Protein AF-A0AAV0VV62-F1 (afdb_monomer_lite)

Foldseek 3Di:
DVVLLCVLLVVLVVVVVVVQVVCPPVPDDDADCQLPVLLVDPDPQQNQQLLLLQVLVLVCCLVPVPADAPAQTHCLDPTDPDPPPPSSVSSVVVVVVLVVLQVLLVVVVVVVVVVVPDPDDPDDDDPCNDPVNDPDDLSNLLNSLSSQQCSLLVVVSSNPPDDSHSHDNVSCPRNVSSVVSVVVSVLVVCCVVVNDPVSVVVVVVVCVVVVVVVVVVVQCVPDLLSNLVSRCVRQVLVSLLSNLVVCVVVVVNVSSVVSLVSSCVVPVPDPSSVVSD

Structure (mmCIF, N/CA/C/O backbone):
data_AF-A0AAV0VV62-F1
#
_entry.id   AF-A0AAV0VV62-F1
#
loop_
_atom_site.group_PDB
_atom_site.id
_atom_site.type_symbol
_atom_site.label_atom_id
_atom_site.label_alt_id
_atom_site.label_comp_id
_atom_site.label_asym_id
_atom_site.label_entity_id
_atom_site.label_seq_id
_atom_site.pdbx_PDB_ins_code
_atom_site.Cartn_x
_atom_site.Cartn_y
_atom_site.Cartn_z
_atom_site.occupancy
_atom_site.B_iso_or_equiv
_atom_site.auth_seq_id
_atom_site.auth_comp_id
_atom_site.auth_asym_id
_atom_site.auth_atom_id
_atom_site.pdbx_PDB_model_num
ATOM 1 N N . MET A 1 1 ? -6.458 -3.851 27.727 1.00 62.88 1 MET A N 1
ATOM 2 C CA . MET A 1 1 ? -6.184 -2.598 26.988 1.00 62.88 1 MET A CA 1
ATOM 3 C C . MET A 1 1 ? -4.849 -1.992 27.383 1.00 62.88 1 MET A C 1
ATOM 5 O O . MET A 1 1 ? -3.943 -2.182 26.606 1.00 62.88 1 MET A O 1
ATOM 9 N N . TYR A 1 2 ? -4.653 -1.367 28.555 1.00 71.88 2 TYR A N 1
ATOM 10 C CA . TYR A 1 2 ? -3.324 -0.812 28.902 1.00 71.88 2 TYR A CA 1
ATOM 11 C C . TYR A 1 2 ? -2.210 -1.858 28.952 1.00 71.88 2 TYR A C 1
ATOM 13 O O . TYR A 1 2 ? -1.164 -1.632 28.367 1.00 71.88 2 TYR A O 1
ATOM 21 N N . ARG A 1 3 ? -2.463 -3.029 29.557 1.00 76.50 3 ARG A N 1
ATOM 22 C CA . ARG A 1 3 ? -1.523 -4.163 29.507 1.00 76.50 3 ARG A CA 1
ATOM 23 C C . ARG A 1 3 ? -1.218 -4.579 28.066 1.00 76.50 3 ARG A C 1
ATOM 25 O O . ARG A 1 3 ? -0.066 -4.692 27.700 1.00 76.50 3 ARG A O 1
ATOM 32 N N . THR A 1 4 ? -2.250 -4.733 27.240 1.00 73.94 4 THR A N 1
ATOM 33 C CA . THR A 1 4 ? -2.117 -5.105 25.825 1.00 73.94 4 THR A CA 1
ATOM 34 C C . THR A 1 4 ? -1.340 -4.065 25.016 1.00 73.94 4 THR A C 1
ATOM 36 O O . THR A 1 4 ? -0.452 -4.431 24.267 1.00 73.94 4 THR A O 1
ATOM 39 N N . LEU A 1 5 ? -1.630 -2.774 25.195 1.00 79.00 5 LEU A N 1
ATOM 40 C CA . LEU A 1 5 ? -0.908 -1.678 24.548 1.00 79.00 5 LEU A CA 1
ATOM 41 C C . LEU A 1 5 ? 0.547 -1.631 25.014 1.00 79.00 5 LEU A C 1
ATOM 43 O O . LEU A 1 5 ? 1.430 -1.503 24.183 1.00 79.00 5 LEU A O 1
ATOM 47 N N . ALA A 1 6 ? 0.805 -1.798 26.312 1.00 83.38 6 ALA A N 1
ATOM 48 C CA . ALA A 1 6 ? 2.162 -1.867 26.844 1.00 83.38 6 ALA A CA 1
ATOM 49 C C . ALA A 1 6 ? 2.932 -3.073 26.284 1.00 83.38 6 ALA A C 1
ATOM 51 O O . ALA A 1 6 ? 4.091 -2.924 25.921 1.00 83.38 6 ALA A O 1
ATOM 52 N N . ILE A 1 7 ? 2.284 -4.235 26.150 1.00 85.38 7 ILE A N 1
ATOM 53 C CA . ILE A 1 7 ? 2.875 -5.424 25.520 1.00 85.38 7 ILE A CA 1
ATOM 54 C C . ILE A 1 7 ? 3.167 -5.156 24.041 1.00 85.38 7 ILE A C 1
ATOM 56 O O . ILE A 1 7 ? 4.276 -5.419 23.599 1.00 85.38 7 ILE A O 1
ATOM 60 N N . LEU A 1 8 ? 2.213 -4.608 23.281 1.00 82.38 8 LEU A N 1
ATOM 61 C CA . LEU A 1 8 ? 2.390 -4.325 21.852 1.00 82.38 8 LEU A CA 1
ATOM 62 C C . LEU A 1 8 ? 3.491 -3.287 21.613 1.00 82.38 8 LEU A C 1
ATOM 64 O O . LEU A 1 8 ? 4.393 -3.524 20.816 1.00 82.38 8 LEU A O 1
ATOM 68 N N . SER A 1 9 ? 3.445 -2.160 22.325 1.00 85.81 9 SER A N 1
ATOM 69 C CA . SER A 1 9 ? 4.461 -1.111 22.230 1.00 85.81 9 SER A CA 1
ATOM 70 C C . SER A 1 9 ? 5.823 -1.596 22.726 1.00 85.81 9 SER A C 1
ATOM 72 O O . SER A 1 9 ? 6.833 -1.288 22.103 1.00 85.81 9 SER A O 1
ATOM 74 N N . GLY A 1 10 ? 5.862 -2.376 23.809 1.00 89.69 10 GLY A N 1
ATOM 75 C CA . GLY A 1 10 ? 7.090 -2.953 24.355 1.00 89.69 10 GLY A CA 1
ATOM 76 C C . GLY A 1 10 ? 7.718 -3.984 23.420 1.00 89.69 10 GLY A C 1
ATOM 77 O O . GLY A 1 10 ? 8.917 -3.929 23.176 1.00 89.69 10 GLY A O 1
ATOM 78 N N . ALA A 1 11 ? 6.913 -4.869 22.826 1.00 86.50 11 ALA A N 1
ATOM 79 C CA . ALA A 1 11 ? 7.373 -5.823 21.821 1.00 86.50 11 ALA A CA 1
ATOM 80 C C . ALA A 1 11 ? 7.880 -5.109 20.561 1.00 86.50 11 ALA A C 1
ATOM 82 O O . ALA A 1 11 ? 8.947 -5.448 20.057 1.00 86.50 11 ALA A O 1
ATOM 83 N N . ALA A 1 12 ? 7.165 -4.083 20.084 1.00 84.12 12 ALA A N 1
ATOM 84 C CA . ALA A 1 12 ? 7.606 -3.273 18.949 1.00 84.12 12 ALA A CA 1
ATOM 85 C C . ALA A 1 12 ? 8.940 -2.565 19.240 1.00 84.12 12 ALA A C 1
ATOM 87 O O . ALA A 1 12 ? 9.853 -2.620 18.419 1.00 84.12 12 ALA A O 1
ATOM 88 N N . ALA A 1 13 ? 9.083 -1.959 20.422 1.00 88.31 13 ALA A N 1
ATOM 89 C CA . ALA A 1 13 ? 10.331 -1.331 20.850 1.00 88.31 13 ALA A CA 1
ATOM 90 C C . ALA A 1 13 ? 11.475 -2.350 20.973 1.00 88.31 13 ALA A C 1
ATOM 92 O O . ALA A 1 13 ? 12.574 -2.087 20.493 1.00 88.31 13 ALA A O 1
ATOM 93 N N . GLY A 1 14 ? 11.211 -3.529 21.544 1.00 90.56 14 GLY A N 1
ATOM 94 C CA . GLY A 1 14 ? 12.187 -4.614 21.660 1.00 90.56 14 GLY A CA 1
ATOM 95 C C . GLY A 1 14 ? 12.665 -5.134 20.303 1.00 90.56 14 GLY A C 1
ATOM 96 O O . GLY A 1 14 ? 13.863 -5.314 20.109 1.00 90.56 14 GLY A O 1
ATOM 97 N N . LEU A 1 15 ? 11.758 -5.305 19.336 1.00 86.69 15 LEU A N 1
ATOM 98 C CA . LEU A 1 15 ? 12.108 -5.703 17.968 1.00 86.69 15 LEU A CA 1
ATOM 99 C C . LEU A 1 15 ? 12.925 -4.629 17.244 1.00 86.69 15 LEU A C 1
ATOM 101 O O . LEU A 1 15 ? 13.879 -4.959 16.543 1.00 86.69 15 LEU A O 1
ATOM 105 N N . LEU A 1 16 ? 12.576 -3.350 17.415 1.00 84.81 16 LEU A N 1
ATOM 106 C CA . LEU A 1 16 ? 13.356 -2.245 16.856 1.00 84.81 16 LEU A CA 1
ATOM 107 C C . LEU A 1 16 ? 14.753 -2.181 17.473 1.00 84.81 16 LEU A C 1
ATOM 109 O O . LEU A 1 16 ? 15.721 -2.016 16.738 1.00 84.81 16 LEU A O 1
ATOM 113 N N . PHE A 1 17 ? 14.866 -2.360 18.789 1.00 88.50 17 PHE A N 1
ATOM 114 C CA . PHE A 1 17 ? 16.154 -2.415 19.473 1.00 88.50 17 PHE A CA 1
ATOM 115 C C . PHE A 1 17 ? 17.000 -3.584 18.966 1.00 88.50 17 PHE A C 1
ATOM 117 O O . PHE A 1 17 ? 18.108 -3.359 18.493 1.00 88.50 17 PHE A O 1
ATOM 124 N N . ALA A 1 18 ? 16.454 -4.805 18.963 1.00 88.38 18 ALA A N 1
ATOM 125 C CA . ALA A 1 18 ? 17.150 -5.988 18.459 1.00 88.38 18 ALA A CA 1
ATOM 126 C C . ALA A 1 18 ? 17.606 -5.802 17.006 1.00 88.38 18 ALA A C 1
ATOM 128 O O . ALA A 1 18 ? 18.739 -6.129 16.666 1.00 88.38 18 ALA A O 1
ATOM 129 N N . ARG A 1 19 ? 16.755 -5.211 16.157 1.00 84.81 19 ARG A N 1
ATOM 130 C CA . ARG A 1 19 ? 17.115 -4.864 14.781 1.00 84.81 19 ARG A CA 1
ATOM 131 C C . ARG A 1 19 ? 18.297 -3.900 14.735 1.00 84.81 19 ARG A C 1
ATOM 133 O O . ARG A 1 19 ? 19.234 -4.164 13.995 1.00 84.81 19 ARG A O 1
ATOM 140 N N . MET A 1 20 ? 18.260 -2.807 15.496 1.00 83.12 20 MET A N 1
ATOM 141 C CA . MET A 1 20 ? 19.357 -1.833 15.522 1.00 83.12 20 MET A CA 1
ATOM 142 C C . MET A 1 20 ? 20.655 -2.462 16.040 1.00 83.12 20 MET A C 1
ATOM 144 O O . MET A 1 20 ? 21.709 -2.221 15.465 1.00 83.12 20 MET A O 1
ATOM 148 N N . SER A 1 21 ? 20.583 -3.327 17.055 1.00 85.62 21 SER A N 1
ATOM 149 C CA . SER A 1 21 ? 21.745 -4.064 17.563 1.00 85.62 21 SER A CA 1
ATOM 150 C C . SER A 1 21 ? 22.333 -5.027 16.528 1.00 85.62 21 SER A C 1
ATOM 152 O O . SER A 1 21 ? 23.550 -5.128 16.424 1.00 85.62 21 SER A O 1
ATOM 154 N N . LEU A 1 22 ? 21.491 -5.706 15.738 1.00 86.94 22 LEU A N 1
ATOM 155 C CA . LEU A 1 22 ? 21.938 -6.600 14.661 1.00 86.94 22 LEU A CA 1
ATOM 156 C C . LEU A 1 22 ? 22.585 -5.853 13.487 1.00 86.94 22 LEU A C 1
ATOM 158 O O . LEU A 1 22 ? 23.413 -6.432 12.794 1.00 86.94 22 LEU A O 1
ATOM 162 N N . MET A 1 23 ? 22.214 -4.592 13.248 1.00 80.06 23 MET A N 1
ATOM 163 C CA . MET A 1 23 ? 22.816 -3.777 12.184 1.00 80.06 23 MET A CA 1
ATOM 164 C C . MET A 1 23 ? 24.243 -3.311 12.515 1.00 80.06 23 MET A C 1
ATOM 166 O O . MET A 1 23 ? 24.967 -2.909 11.605 1.00 80.06 23 MET A O 1
ATOM 170 N N . GLY A 1 24 ? 24.659 -3.393 13.785 1.00 79.00 24 GLY A N 1
ATOM 171 C CA . GLY A 1 24 ? 26.004 -3.020 14.225 1.00 79.00 24 GLY A CA 1
ATOM 172 C C . GLY A 1 24 ? 26.400 -1.602 13.796 1.00 79.00 24 GLY A C 1
ATOM 173 O O . GLY A 1 24 ? 25.564 -0.699 13.727 1.00 79.00 24 GLY A O 1
ATOM 174 N N . ASP A 1 25 ? 27.675 -1.421 13.453 1.00 78.50 25 ASP A N 1
ATOM 175 C CA . ASP A 1 25 ? 28.244 -0.118 13.073 1.00 78.50 25 ASP A CA 1
ATOM 176 C C . ASP A 1 25 ? 27.923 0.304 11.629 1.00 78.50 25 ASP A C 1
ATOM 178 O O . ASP A 1 25 ? 28.284 1.398 11.199 1.00 78.50 25 ASP A O 1
ATOM 182 N N . SER A 1 26 ? 27.226 -0.541 10.857 1.00 74.38 26 SER A N 1
ATOM 183 C CA . SER A 1 26 ? 26.898 -0.267 9.447 1.00 74.38 26 SER A CA 1
ATOM 184 C C . SER A 1 26 ? 25.869 0.858 9.275 1.00 74.38 26 SER A C 1
ATOM 186 O O . SER A 1 26 ? 25.676 1.358 8.167 1.00 74.38 26 SER A O 1
ATOM 188 N N . GLY A 1 27 ? 25.200 1.252 10.365 1.00 71.50 27 GLY A N 1
ATOM 189 C CA . GLY A 1 27 ? 24.122 2.233 10.350 1.00 71.50 27 GLY A CA 1
ATOM 190 C C . GLY A 1 27 ? 22.874 1.756 9.586 1.00 71.50 27 GLY A C 1
ATOM 191 O O . GLY A 1 27 ? 22.812 0.623 9.104 1.00 71.50 27 GLY A O 1
ATOM 192 N N . PRO A 1 28 ? 21.828 2.599 9.491 1.00 73.75 28 PRO A N 1
ATOM 193 C CA . PRO A 1 28 ? 20.654 2.317 8.667 1.00 73.75 28 PRO A CA 1
ATOM 194 C C . PRO A 1 28 ? 21.040 2.186 7.181 1.00 73.75 28 PRO A C 1
ATOM 196 O O . PRO A 1 28 ? 21.928 2.901 6.714 1.00 73.75 28 PRO A O 1
ATOM 199 N N . PRO A 1 29 ? 20.359 1.322 6.403 1.00 75.06 29 PRO A N 1
ATOM 200 C CA . PRO A 1 29 ? 20.734 1.094 5.017 1.00 75.06 29 PRO A CA 1
ATOM 201 C C . PRO A 1 29 ? 20.447 2.347 4.185 1.00 75.06 29 PRO A C 1
ATOM 203 O O . PRO A 1 29 ? 19.364 2.936 4.271 1.00 75.06 29 PRO A O 1
ATOM 206 N N . VAL A 1 30 ? 21.409 2.745 3.353 1.00 82.56 30 VAL A N 1
ATOM 207 C CA . VAL A 1 30 ? 21.227 3.840 2.398 1.00 82.56 30 VAL A CA 1
ATOM 208 C C . VAL A 1 30 ? 20.566 3.279 1.145 1.00 82.56 30 VAL A C 1
ATOM 210 O O . VAL A 1 30 ? 21.114 2.406 0.484 1.00 82.56 30 VAL A O 1
ATOM 213 N N . PHE A 1 31 ? 19.380 3.786 0.823 1.00 87.19 31 PHE A N 1
ATOM 214 C CA . PHE A 1 31 ? 18.627 3.400 -0.370 1.00 87.19 31 PHE A CA 1
ATOM 215 C C . PHE A 1 31 ? 18.798 4.426 -1.497 1.00 87.19 31 PHE A C 1
ATOM 217 O O . PHE A 1 31 ? 19.067 5.615 -1.253 1.00 87.19 31 PHE A O 1
ATOM 224 N N . ALA A 1 32 ? 18.631 3.965 -2.737 1.00 87.81 32 ALA A N 1
ATOM 225 C CA . ALA A 1 32 ? 18.737 4.801 -3.920 1.00 87.81 32 ALA A CA 1
ATOM 226 C C . ALA A 1 32 ? 17.540 5.758 -4.015 1.00 87.81 32 ALA A C 1
ATOM 228 O O . ALA A 1 32 ? 16.438 5.479 -3.541 1.00 87.81 32 ALA A O 1
ATOM 229 N N . ALA A 1 33 ? 17.723 6.897 -4.687 1.00 87.62 33 ALA A N 1
ATOM 230 C CA . ALA A 1 33 ? 16.613 7.816 -4.958 1.00 87.62 33 ALA A CA 1
ATOM 231 C C . ALA A 1 33 ? 15.526 7.185 -5.848 1.00 87.62 33 ALA A C 1
ATOM 233 O O . ALA A 1 33 ? 14.389 7.641 -5.843 1.00 87.62 33 ALA A O 1
ATOM 234 N N . ALA A 1 34 ? 15.871 6.138 -6.600 1.00 88.06 34 ALA A N 1
ATOM 235 C CA . ALA A 1 34 ? 14.929 5.328 -7.363 1.00 88.06 34 ALA A CA 1
ATOM 236 C C . ALA A 1 34 ? 13.943 4.566 -6.461 1.00 88.06 34 ALA A C 1
ATOM 238 O O . ALA A 1 34 ? 12.765 4.479 -6.786 1.00 88.06 34 ALA A O 1
ATOM 239 N N . ASP A 1 35 ? 14.388 4.078 -5.303 1.00 90.69 35 ASP A N 1
ATOM 240 C CA . ASP A 1 35 ? 13.565 3.237 -4.428 1.00 90.69 35 ASP A CA 1
ATOM 241 C C . ASP A 1 35 ? 12.444 4.041 -3.758 1.00 90.69 35 ASP A C 1
ATOM 243 O O . ASP A 1 35 ? 11.301 3.595 -3.640 1.00 90.69 35 ASP A O 1
ATOM 247 N N . ASN A 1 36 ? 12.771 5.262 -3.331 1.00 93.56 36 ASN A N 1
ATOM 248 C CA . ASN A 1 36 ? 11.828 6.199 -2.735 1.00 93.56 36 ASN A CA 1
ATOM 249 C C . ASN A 1 36 ? 12.222 7.646 -3.085 1.00 93.56 36 ASN A C 1
ATOM 251 O O . ASN A 1 36 ? 12.894 8.319 -2.290 1.00 93.56 36 ASN A O 1
ATOM 255 N N . PRO A 1 37 ? 11.810 8.157 -4.260 1.00 93.25 37 PRO A N 1
ATOM 256 C CA . PRO A 1 37 ? 12.167 9.508 -4.690 1.00 93.25 37 PRO A CA 1
ATOM 257 C C . PRO A 1 37 ? 11.568 10.577 -3.777 1.00 93.25 37 PRO A C 1
ATOM 259 O O . PRO A 1 37 ? 12.196 11.607 -3.533 1.00 93.25 37 PRO A O 1
ATOM 262 N N . THR A 1 38 ? 10.395 10.309 -3.194 1.00 94.38 38 THR A N 1
ATOM 263 C CA . THR A 1 38 ? 9.751 11.221 -2.243 1.00 94.38 38 THR A CA 1
ATOM 264 C C . THR A 1 38 ? 10.657 11.477 -1.043 1.00 94.38 38 THR A C 1
ATOM 266 O O . THR A 1 38 ? 10.873 12.633 -0.695 1.00 94.38 38 THR A O 1
ATOM 269 N N . ALA A 1 39 ? 11.265 10.440 -0.457 1.00 93.06 39 ALA A N 1
ATOM 270 C CA . ALA A 1 39 ? 12.174 10.587 0.685 1.00 93.06 39 ALA A CA 1
ATOM 271 C C . ALA A 1 39 ? 13.403 11.462 0.384 1.00 93.06 39 ALA A C 1
ATOM 273 O O . ALA A 1 39 ? 13.948 12.087 1.295 1.00 93.06 39 ALA A O 1
ATOM 274 N N . LYS A 1 40 ? 13.821 11.534 -0.885 1.00 92.38 40 LYS A N 1
ATOM 275 C CA . LYS A 1 40 ? 14.947 12.356 -1.356 1.00 92.38 40 LYS A CA 1
ATOM 276 C C . LYS A 1 40 ? 14.518 13.724 -1.905 1.00 92.38 40 LYS A C 1
ATOM 278 O O . LYS A 1 40 ? 15.377 14.493 -2.328 1.00 92.38 40 LYS A O 1
ATOM 283 N N . SER A 1 41 ? 13.224 14.052 -1.891 1.00 93.50 41 SER A N 1
ATOM 284 C CA . SER A 1 41 ? 12.730 15.344 -2.372 1.00 93.50 41 SER A CA 1
ATOM 285 C C . SER A 1 41 ? 13.264 16.503 -1.513 1.00 93.50 41 SER A C 1
ATOM 287 O O . SER A 1 41 ? 13.202 16.427 -0.280 1.00 93.50 41 SER A O 1
ATOM 289 N N . PRO A 1 42 ? 13.737 17.609 -2.123 1.00 95.31 42 PRO A N 1
ATOM 290 C CA . PRO A 1 42 ? 14.226 18.769 -1.376 1.00 95.31 42 PRO A CA 1
ATOM 291 C C . PRO A 1 42 ? 13.100 19.483 -0.611 1.00 95.31 42 PRO A C 1
ATOM 293 O O . PRO A 1 42 ? 13.330 20.083 0.439 1.00 95.31 42 PRO A O 1
ATOM 296 N N . SER A 1 43 ? 11.858 19.382 -1.092 1.00 96.75 43 SER A N 1
ATOM 297 C CA . SER A 1 43 ? 10.700 20.017 -0.469 1.00 96.75 43 SER A CA 1
ATOM 298 C C . SER A 1 43 ? 10.236 19.231 0.756 1.00 96.75 43 SER A C 1
ATOM 300 O O . SER A 1 43 ? 9.748 18.102 0.658 1.00 96.75 43 SER A O 1
ATOM 302 N N . LEU A 1 44 ? 10.346 19.844 1.939 1.00 95.62 44 LEU A N 1
ATOM 303 C CA . LEU A 1 44 ? 9.779 19.282 3.168 1.00 95.62 44 LEU A CA 1
ATOM 304 C C . LEU A 1 44 ? 8.252 19.156 3.079 1.00 95.62 44 LEU A C 1
ATOM 306 O O . LEU A 1 44 ? 7.695 18.178 3.566 1.00 95.62 44 LEU A O 1
ATOM 310 N N . VAL A 1 45 ? 7.584 20.105 2.418 1.00 96.50 45 VAL A N 1
ATOM 311 C CA . VAL A 1 45 ? 6.128 20.072 2.219 1.00 96.50 45 VAL A CA 1
ATOM 312 C C . VAL A 1 45 ? 5.736 18.839 1.412 1.00 96.50 45 VAL A C 1
ATOM 314 O O . VAL A 1 45 ? 4.865 18.085 1.836 1.00 96.50 45 VAL A O 1
ATOM 317 N N . THR A 1 46 ? 6.430 18.575 0.302 1.00 96.75 46 THR A N 1
ATOM 318 C CA . THR A 1 46 ? 6.146 17.411 -0.545 1.00 96.75 46 THR A CA 1
ATOM 319 C C . THR A 1 46 ? 6.356 16.101 0.205 1.00 96.75 46 THR A C 1
ATOM 321 O O . THR A 1 46 ? 5.508 15.212 0.136 1.00 96.75 46 THR A O 1
ATOM 324 N N . ARG A 1 47 ? 7.451 15.994 0.969 1.00 96.06 47 ARG A N 1
ATOM 325 C CA . ARG A 1 47 ? 7.728 14.828 1.821 1.00 96.06 47 ARG A CA 1
ATOM 326 C C . ARG A 1 47 ? 6.606 14.597 2.822 1.00 96.06 47 ARG A C 1
ATOM 328 O O . ARG A 1 47 ? 5.996 13.532 2.830 1.00 96.06 47 ARG A O 1
ATOM 335 N N . THR A 1 48 ? 6.297 15.613 3.618 1.00 96.25 48 THR A N 1
ATOM 336 C CA . THR A 1 48 ? 5.307 15.518 4.692 1.00 96.25 48 THR A CA 1
ATOM 337 C C . THR A 1 48 ? 3.915 15.202 4.156 1.00 96.25 48 THR A C 1
ATOM 339 O O . THR A 1 48 ? 3.289 14.260 4.632 1.00 96.25 48 THR A O 1
ATOM 342 N N . LEU A 1 49 ? 3.429 15.929 3.145 1.00 97.75 49 LEU A N 1
ATOM 343 C CA . LEU A 1 49 ? 2.089 15.700 2.597 1.00 97.75 49 LEU A CA 1
ATOM 344 C C . LEU A 1 49 ? 1.959 14.310 1.970 1.00 97.75 49 LEU A C 1
ATOM 346 O O . LEU A 1 49 ? 0.971 13.616 2.209 1.00 97.75 49 LEU A O 1
ATOM 350 N N . THR A 1 50 ? 2.979 13.867 1.230 1.00 97.50 50 THR A N 1
ATOM 351 C CA . THR A 1 50 ? 2.974 12.528 0.630 1.00 97.50 50 THR A CA 1
ATOM 352 C C . THR A 1 50 ? 2.968 11.454 1.714 1.00 97.50 50 THR A C 1
ATOM 354 O O . THR A 1 50 ? 2.125 10.563 1.678 1.00 97.50 50 THR A O 1
ATOM 357 N N . PHE A 1 51 ? 3.831 11.552 2.728 1.00 96.75 51 PHE A N 1
ATOM 358 C CA . PHE A 1 51 ? 3.906 10.551 3.799 1.00 96.75 51 PHE A CA 1
ATOM 359 C C . PHE A 1 51 ? 2.704 10.560 4.748 1.00 96.75 51 PHE A C 1
ATOM 361 O O . PHE A 1 51 ? 2.388 9.523 5.322 1.00 96.75 51 PHE A O 1
ATOM 368 N N . LEU A 1 52 ? 1.974 11.673 4.860 1.00 96.88 52 LEU A N 1
ATOM 369 C CA . LEU A 1 52 ? 0.661 11.705 5.516 1.00 96.88 52 LEU A CA 1
ATOM 370 C C . LEU A 1 52 ? -0.436 11.046 4.664 1.00 96.88 52 LEU A C 1
ATOM 372 O O . LEU A 1 52 ? -1.408 10.525 5.208 1.00 96.88 52 LEU A O 1
ATOM 376 N N . TYR A 1 53 ? -0.298 11.061 3.339 1.00 97.69 53 TYR A N 1
ATOM 377 C CA . TYR A 1 53 ? -1.244 10.433 2.416 1.00 97.69 53 TYR A CA 1
ATOM 378 C C . TYR A 1 53 ? -1.051 8.918 2.285 1.00 97.69 53 TYR A C 1
ATOM 380 O O . TYR A 1 53 ? -2.034 8.176 2.228 1.00 97.69 53 TYR A O 1
ATOM 388 N N . LEU A 1 54 ? 0.191 8.426 2.277 1.00 96.31 54 LEU A N 1
ATOM 389 C CA . LEU A 1 54 ? 0.475 7.002 2.056 1.00 96.31 54 LEU A CA 1
ATOM 390 C C . LEU A 1 54 ? -0.274 6.038 2.997 1.00 96.31 54 LEU A C 1
ATOM 392 O O . LEU A 1 54 ? -0.695 4.986 2.519 1.00 96.31 54 LEU A O 1
ATOM 396 N N . PRO A 1 55 ? -0.500 6.323 4.294 1.00 95.69 55 PRO A N 1
ATOM 397 C CA . PRO A 1 55 ? -1.321 5.460 5.143 1.00 95.69 55 PRO A CA 1
ATOM 398 C C . PRO A 1 55 ? -2.767 5.301 4.643 1.00 95.69 55 PRO A C 1
ATOM 400 O O . PRO A 1 55 ? -3.338 4.217 4.760 1.00 95.69 55 PRO A O 1
ATOM 403 N N . ALA A 1 56 ? -3.355 6.338 4.035 1.00 95.38 56 ALA A N 1
ATOM 404 C CA . ALA A 1 56 ? -4.680 6.243 3.421 1.00 95.38 56 ALA A CA 1
ATOM 405 C C . ALA A 1 56 ? -4.656 5.347 2.173 1.00 95.38 56 ALA A C 1
ATOM 407 O O . ALA A 1 56 ? -5.552 4.526 1.979 1.00 95.38 56 ALA A O 1
ATOM 408 N N . GLU A 1 57 ? -3.595 5.441 1.371 1.00 94.94 57 GLU A N 1
ATOM 409 C CA . GLU A 1 57 ? -3.368 4.565 0.217 1.00 94.94 57 GLU A CA 1
ATOM 410 C C . GLU A 1 57 ? -3.175 3.094 0.637 1.00 94.94 57 GLU A C 1
ATOM 412 O O . GLU A 1 57 ? -3.754 2.182 0.052 1.00 94.94 57 GLU A O 1
ATOM 417 N N . ASN A 1 58 ? -2.452 2.862 1.731 1.00 94.38 58 ASN A N 1
ATOM 418 C CA . ASN A 1 58 ? -2.280 1.547 2.351 1.00 94.38 58 ASN A CA 1
ATOM 419 C C . ASN A 1 58 ? -3.611 0.940 2.821 1.00 94.38 58 ASN A C 1
ATOM 421 O O . ASN A 1 58 ? -3.888 -0.234 2.578 1.00 94.38 58 ASN A O 1
ATOM 425 N N . ILE A 1 59 ? -4.474 1.738 3.456 1.00 93.06 59 ILE A N 1
ATOM 426 C CA . ILE A 1 59 ? -5.816 1.287 3.852 1.00 93.06 59 ILE A CA 1
ATOM 427 C C . ILE A 1 59 ? -6.668 0.981 2.622 1.00 93.06 59 ILE A C 1
ATOM 429 O O . ILE A 1 59 ? -7.422 0.008 2.632 1.00 93.06 59 ILE A O 1
ATOM 433 N N . ARG A 1 60 ? -6.534 1.762 1.544 1.00 93.25 60 ARG A N 1
ATOM 434 C CA . ARG A 1 60 ? -7.214 1.472 0.279 1.00 93.25 60 ARG A CA 1
ATOM 435 C C . ARG A 1 60 ? -6.806 0.108 -0.269 1.00 93.25 60 ARG A C 1
ATOM 437 O O . ARG A 1 60 ? -7.695 -0.647 -0.642 1.00 93.25 60 ARG A O 1
ATOM 444 N N . LEU A 1 61 ? -5.515 -0.230 -0.264 1.00 92.38 61 LEU A N 1
ATOM 445 C CA . LEU A 1 61 ? -5.043 -1.563 -0.663 1.00 92.38 61 LEU A CA 1
ATOM 446 C C . LEU A 1 61 ? -5.614 -2.671 0.228 1.00 92.38 61 LEU A C 1
ATOM 448 O O . LEU A 1 61 ? -6.002 -3.719 -0.277 1.00 92.38 61 LEU A O 1
ATOM 452 N N . LEU A 1 62 ? -5.713 -2.426 1.536 1.00 90.81 62 LEU A N 1
ATOM 453 C CA . LEU A 1 62 ? -6.242 -3.399 2.491 1.00 90.81 62 LEU A CA 1
ATOM 454 C C . LEU A 1 62 ? -7.747 -3.657 2.310 1.00 90.81 62 LEU A C 1
ATOM 456 O O . LEU A 1 62 ? -8.199 -4.792 2.423 1.00 90.81 62 LEU A O 1
ATOM 460 N N . VAL A 1 63 ? -8.525 -2.606 2.040 1.00 90.94 63 VAL A N 1
ATOM 461 C CA . VAL A 1 63 ? -9.991 -2.678 1.913 1.00 90.94 63 VAL A CA 1
ATOM 462 C C . VAL A 1 63 ? -10.428 -3.054 0.499 1.00 90.94 63 VAL A C 1
ATOM 464 O O . VAL A 1 63 ? -11.426 -3.754 0.337 1.00 90.94 63 VAL A O 1
ATOM 467 N N . TYR A 1 64 ? -9.713 -2.564 -0.515 1.00 91.19 64 TYR A N 1
ATOM 468 C CA . TYR A 1 64 ? -10.017 -2.733 -1.933 1.00 91.19 64 TYR A CA 1
ATOM 469 C C . TYR A 1 64 ? -8.723 -2.906 -2.751 1.00 91.19 64 TYR A C 1
ATOM 471 O O . TYR A 1 64 ? -8.259 -1.953 -3.392 1.00 91.19 64 TYR A O 1
ATOM 479 N N . PRO A 1 65 ? -8.143 -4.125 -2.779 1.00 90.75 65 PRO A N 1
ATOM 480 C CA . PRO A 1 65 ? -6.915 -4.434 -3.514 1.00 90.75 65 PRO A CA 1
ATOM 481 C C . PRO A 1 65 ? -7.175 -4.484 -5.030 1.00 90.75 65 PRO A C 1
ATOM 483 O O . PRO A 1 65 ? -7.189 -5.541 -5.669 1.00 90.75 65 PRO A O 1
ATOM 486 N N . ARG A 1 66 ? -7.464 -3.323 -5.634 1.00 86.69 66 ARG A N 1
ATOM 487 C CA . ARG A 1 66 ? -7.745 -3.232 -7.072 1.00 86.69 66 ARG A CA 1
ATOM 488 C C . ARG A 1 66 ? -6.471 -3.236 -7.903 1.00 86.69 66 ARG A C 1
ATOM 490 O O . ARG A 1 66 ? -6.402 -3.968 -8.889 1.00 86.69 66 ARG A O 1
ATOM 497 N N . ARG A 1 67 ? -5.527 -2.377 -7.514 1.00 87.75 67 ARG A N 1
ATOM 498 C CA . ARG A 1 67 ? -4.228 -2.175 -8.159 1.00 87.75 67 ARG A CA 1
ATOM 499 C C . ARG A 1 67 ? -3.172 -2.800 -7.262 1.00 87.75 67 ARG A C 1
ATOM 501 O O . ARG A 1 67 ? -3.022 -2.362 -6.129 1.00 87.75 67 ARG A O 1
ATOM 508 N N . LEU A 1 68 ? -2.513 -3.830 -7.763 1.00 91.19 68 LEU A N 1
ATOM 509 C CA . LEU A 1 68 ? -1.428 -4.529 -7.087 1.00 91.19 68 LEU A CA 1
ATOM 510 C C . LEU A 1 68 ? -0.223 -4.470 -8.011 1.00 91.19 68 LEU A C 1
ATOM 512 O O . LEU A 1 68 ? -0.384 -4.623 -9.224 1.00 91.19 68 LEU A O 1
ATOM 516 N N . SER A 1 69 ? 0.958 -4.268 -7.450 1.00 92.25 69 SER A N 1
ATOM 517 C CA . SER A 1 69 ? 2.192 -4.181 -8.225 1.00 92.25 69 SER A CA 1
ATOM 518 C C . SER A 1 69 ? 3.212 -5.168 -7.697 1.00 92.25 69 SER A C 1
ATOM 520 O O . SER A 1 69 ? 3.231 -5.476 -6.510 1.00 92.25 69 SER A O 1
ATOM 522 N N . PHE A 1 70 ? 4.092 -5.638 -8.575 1.00 92.31 70 PHE A N 1
ATOM 523 C CA . PHE A 1 70 ? 5.302 -6.324 -8.130 1.00 92.31 70 PHE A CA 1
ATOM 524 C C . PHE A 1 70 ? 6.282 -5.332 -7.473 1.00 92.31 70 PHE A C 1
ATOM 526 O O . PHE A 1 70 ? 7.073 -5.720 -6.617 1.00 92.31 70 PHE A O 1
ATOM 533 N N . ASP A 1 71 ? 6.209 -4.048 -7.852 1.00 93.00 71 ASP A N 1
ATOM 534 C CA . ASP A 1 71 ? 7.048 -2.982 -7.313 1.00 93.00 71 ASP A CA 1
ATOM 535 C C . ASP A 1 71 ? 6.329 -1.619 -7.317 1.00 93.00 71 ASP A C 1
ATOM 537 O O . ASP A 1 71 ? 5.713 -1.214 -8.307 1.00 93.00 71 ASP A O 1
ATOM 541 N N . TRP A 1 72 ? 6.435 -0.901 -6.203 1.00 94.19 72 TRP A N 1
ATOM 542 C CA . TRP A 1 72 ? 5.905 0.450 -5.988 1.00 94.19 72 TRP A CA 1
ATOM 543 C C . TRP A 1 72 ? 7.023 1.483 -5.761 1.00 94.19 72 TRP A C 1
ATOM 545 O O . TRP A 1 72 ? 6.792 2.537 -5.166 1.00 94.19 72 TRP A O 1
ATOM 555 N N . SER A 1 73 ? 8.249 1.173 -6.175 1.00 92.00 73 SER A N 1
ATOM 556 C CA . SER A 1 73 ? 9.359 2.120 -6.247 1.00 92.00 73 SER A CA 1
ATOM 557 C C . SER A 1 73 ? 9.107 3.217 -7.293 1.00 92.00 73 SER A C 1
ATOM 559 O O . SER A 1 73 ? 8.064 3.261 -7.955 1.00 92.00 73 SER A O 1
ATOM 561 N N . MET A 1 74 ? 10.083 4.107 -7.469 1.00 89.94 74 MET A N 1
ATOM 562 C CA . MET A 1 74 ? 10.058 5.168 -8.473 1.00 89.94 74 MET A CA 1
ATOM 563 C C . MET A 1 74 ? 8.838 6.083 -8.287 1.00 89.94 74 MET A C 1
ATOM 565 O O . MET A 1 74 ? 8.489 6.464 -7.170 1.00 89.94 74 MET A O 1
ATOM 569 N N . ASP A 1 75 ? 8.193 6.446 -9.390 1.00 87.62 75 ASP A N 1
ATOM 570 C CA . ASP A 1 75 ? 7.079 7.385 -9.442 1.00 87.62 75 ASP A CA 1
ATOM 571 C C . ASP A 1 75 ? 5.717 6.665 -9.410 1.00 87.62 75 ASP A C 1
ATOM 573 O O . ASP A 1 75 ? 4.714 7.199 -9.884 1.00 87.62 75 ASP A O 1
ATOM 577 N N . ALA A 1 76 ? 5.666 5.451 -8.838 1.00 90.94 76 ALA A N 1
ATOM 578 C CA . ALA A 1 76 ? 4.451 4.633 -8.776 1.00 90.94 76 ALA A CA 1
ATOM 579 C C . ALA A 1 76 ? 3.295 5.318 -8.030 1.00 90.94 76 ALA A C 1
ATOM 581 O O . ALA A 1 76 ? 2.123 5.124 -8.358 1.00 90.94 76 ALA A O 1
ATOM 582 N N . ILE A 1 77 ? 3.619 6.152 -7.037 1.00 93.69 77 ILE A N 1
ATOM 583 C CA . ILE A 1 77 ? 2.681 7.085 -6.414 1.00 93.69 77 ILE A CA 1
ATOM 584 C C . ILE A 1 77 ? 3.191 8.500 -6.659 1.00 93.69 77 ILE A C 1
ATOM 586 O O . ILE A 1 77 ? 4.242 8.887 -6.151 1.00 93.69 77 ILE A O 1
ATOM 590 N N . ALA A 1 78 ? 2.408 9.289 -7.394 1.00 94.00 78 ALA A N 1
ATOM 591 C CA . ALA A 1 78 ? 2.724 10.689 -7.636 1.00 94.00 78 ALA A CA 1
ATOM 592 C C . ALA A 1 78 ? 2.836 11.458 -6.302 1.00 94.00 78 ALA A C 1
ATOM 594 O O . ALA A 1 78 ? 1.896 11.392 -5.495 1.00 94.00 78 ALA A O 1
ATOM 595 N N . PRO A 1 79 ? 3.916 12.224 -6.066 1.00 96.00 79 PRO A N 1
ATOM 596 C CA . PRO A 1 79 ? 4.057 13.018 -4.852 1.00 96.00 79 PRO A CA 1
ATOM 597 C C . PRO A 1 79 ? 2.907 14.016 -4.670 1.00 96.00 79 PRO A C 1
ATOM 599 O O . PRO A 1 79 ? 2.335 14.535 -5.633 1.00 96.00 79 PRO A O 1
ATOM 602 N N . VAL A 1 80 ? 2.562 14.305 -3.419 1.00 97.50 80 VAL A N 1
ATOM 603 C CA . VAL A 1 80 ? 1.622 15.372 -3.062 1.00 97.50 80 VAL A CA 1
ATOM 604 C C . VAL A 1 80 ? 2.419 16.658 -2.892 1.00 97.50 80 VAL A C 1
ATOM 606 O O . VAL A 1 80 ? 3.140 16.827 -1.913 1.00 97.50 80 VAL A O 1
ATOM 609 N N . THR A 1 81 ? 2.336 17.561 -3.865 1.00 96.56 81 THR A N 1
ATOM 610 C CA . THR A 1 81 ? 3.169 18.776 -3.906 1.00 96.56 81 THR A CA 1
ATOM 611 C C . THR A 1 81 ? 2.485 20.014 -3.334 1.00 96.56 81 THR A C 1
ATOM 613 O O . THR A 1 81 ? 3.170 20.980 -3.007 1.00 96.56 81 THR A O 1
ATOM 616 N N . SER A 1 82 ? 1.159 19.988 -3.179 1.00 97.19 82 SER A N 1
ATOM 617 C CA . SER A 1 82 ? 0.351 21.132 -2.754 1.00 97.19 82 SER A CA 1
ATOM 618 C C . SER A 1 82 ? -0.557 20.779 -1.581 1.00 97.19 82 SER A C 1
ATOM 620 O O . SER A 1 82 ? -1.120 19.686 -1.518 1.00 97.19 82 SER A O 1
ATOM 622 N N . VAL A 1 83 ? -0.757 21.739 -0.675 1.00 96.50 83 VAL A N 1
ATOM 623 C CA . VAL A 1 83 ? -1.730 21.631 0.426 1.00 96.50 83 VAL A CA 1
ATOM 624 C C . VAL A 1 83 ? -3.175 21.559 -0.079 1.00 96.50 83 VAL A C 1
ATOM 626 O O . VAL A 1 83 ? -4.024 20.974 0.587 1.00 96.50 83 VAL A O 1
ATOM 629 N N . TYR A 1 84 ? -3.437 22.074 -1.282 1.00 96.94 84 TYR A N 1
ATOM 630 C CA . TYR A 1 84 ? -4.754 22.057 -1.926 1.00 96.94 84 TYR A CA 1
ATOM 631 C C . TYR A 1 84 ? -5.039 20.768 -2.705 1.00 96.94 84 TYR A C 1
ATOM 633 O O . TYR A 1 84 ? -6.091 20.646 -3.326 1.00 96.94 84 TYR A O 1
ATOM 641 N N . ASP A 1 85 ? -4.113 19.806 -2.701 1.00 98.00 85 ASP A N 1
ATOM 642 C CA . ASP A 1 85 ? -4.344 18.515 -3.336 1.00 98.00 85 ASP A CA 1
ATOM 643 C C . ASP A 1 85 ? -5.523 17.791 -2.652 1.00 98.00 85 ASP A C 1
ATOM 645 O O . ASP A 1 85 ? -5.516 17.638 -1.424 1.00 98.00 85 ASP A O 1
ATOM 649 N N . PRO A 1 86 ? -6.532 17.312 -3.404 1.00 97.44 86 PRO A N 1
ATOM 650 C CA . PRO A 1 86 ? -7.710 16.660 -2.829 1.00 97.44 86 PRO A CA 1
ATOM 651 C C . PRO A 1 86 ? -7.364 15.406 -2.016 1.00 97.44 86 PRO A C 1
ATOM 653 O O . PRO A 1 86 ? -8.112 15.026 -1.113 1.00 97.44 86 PRO A O 1
ATOM 656 N N . ARG A 1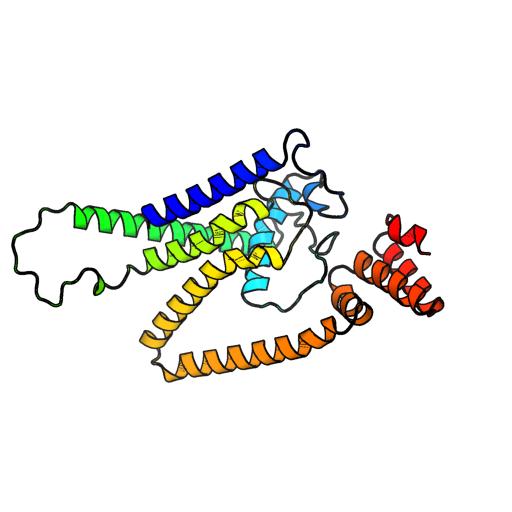 87 ? -6.211 14.777 -2.273 1.00 97.44 87 ARG A N 1
ATOM 657 C CA . ARG A 1 87 ? -5.722 13.625 -1.504 1.00 97.44 87 ARG A CA 1
ATOM 658 C C . ARG A 1 87 ? -5.465 13.968 -0.038 1.00 97.44 87 ARG A C 1
ATOM 660 O O . ARG A 1 87 ? -5.632 13.100 0.816 1.00 97.44 87 ARG A O 1
ATOM 667 N N . ASN A 1 88 ? -5.165 15.229 0.284 1.00 97.81 88 ASN A N 1
ATOM 668 C CA . ASN A 1 88 ? -4.998 15.668 1.671 1.00 97.81 88 ASN A CA 1
ATOM 669 C C . ASN A 1 88 ? -6.292 15.537 2.484 1.00 97.81 88 ASN A C 1
ATOM 671 O O . ASN A 1 88 ? -6.224 15.302 3.690 1.00 97.81 88 ASN A O 1
ATOM 675 N N . ALA A 1 89 ? -7.468 15.610 1.849 1.00 97.31 89 ALA A N 1
ATOM 676 C CA . ALA A 1 89 ? -8.738 15.369 2.533 1.00 97.31 89 ALA A CA 1
ATOM 677 C C . ALA A 1 89 ? -8.838 13.925 3.055 1.00 97.31 89 ALA A C 1
ATOM 679 O O . ALA A 1 89 ? -9.353 13.704 4.152 1.00 97.31 89 ALA A O 1
ATOM 680 N N . LEU A 1 90 ? -8.292 12.949 2.317 1.00 96.44 90 LEU A N 1
ATOM 681 C CA . LEU A 1 90 ? -8.232 11.549 2.750 1.00 96.44 90 LEU A CA 1
ATOM 682 C C . LEU A 1 90 ? -7.285 11.377 3.940 1.00 96.44 90 LEU A C 1
ATOM 684 O O . LEU A 1 90 ? -7.639 10.699 4.905 1.00 96.44 90 LEU A O 1
ATOM 688 N N . SER A 1 91 ? -6.124 12.037 3.909 1.00 97.25 91 SER A N 1
ATOM 689 C CA . SER A 1 91 ? -5.182 12.061 5.034 1.00 97.25 91 SER A CA 1
ATOM 690 C C . SER A 1 91 ? -5.845 12.639 6.287 1.00 97.25 91 SER A C 1
ATOM 692 O O . SER A 1 91 ? -5.840 12.011 7.344 1.00 97.25 91 SER A O 1
ATOM 694 N N . VAL A 1 92 ? -6.487 13.808 6.171 1.00 97.88 92 VAL A N 1
ATOM 695 C CA . VAL A 1 92 ? -7.188 14.460 7.289 1.00 97.88 92 VAL A CA 1
ATOM 696 C C . VAL A 1 92 ? -8.293 13.560 7.837 1.00 97.88 92 VAL A C 1
ATOM 698 O O . VAL A 1 92 ? -8.336 13.323 9.044 1.00 97.88 92 VAL A O 1
ATOM 701 N N . ALA A 1 93 ? -9.151 13.011 6.973 1.00 97.69 93 ALA A N 1
ATOM 702 C CA . ALA A 1 93 ? -10.225 12.113 7.388 1.00 97.69 93 ALA A CA 1
ATOM 703 C C . ALA A 1 93 ? -9.688 10.890 8.148 1.00 97.69 93 ALA A C 1
ATOM 705 O O . ALA A 1 93 ? -10.227 10.530 9.199 1.00 97.69 93 ALA A O 1
ATOM 706 N N . LEU A 1 94 ? -8.593 10.294 7.665 1.00 96.31 94 LEU A N 1
ATOM 707 C CA . LEU A 1 94 ? -7.934 9.168 8.319 1.00 96.31 94 LEU A CA 1
ATOM 708 C C . LEU A 1 94 ? -7.440 9.536 9.723 1.00 96.31 94 LEU A C 1
ATOM 710 O O . LEU A 1 94 ? -7.806 8.874 10.696 1.00 96.31 94 LEU A O 1
ATOM 714 N N . TYR A 1 95 ? -6.631 10.587 9.859 1.00 96.38 95 TYR A N 1
ATOM 715 C CA . TYR A 1 95 ? -6.054 10.940 11.159 1.00 96.38 95 TYR A CA 1
ATOM 716 C C . TYR A 1 95 ? -7.106 11.445 12.152 1.00 96.38 95 TYR A C 1
ATOM 718 O O . TYR A 1 95 ? -7.006 11.140 13.342 1.00 96.38 95 TYR A O 1
ATOM 726 N N . VAL A 1 96 ? -8.160 12.125 11.686 1.00 97.62 96 VAL A N 1
ATOM 727 C CA . VAL A 1 96 ? -9.320 12.481 12.520 1.00 97.62 96 VAL A CA 1
ATOM 728 C C . VAL A 1 96 ? -10.029 11.225 13.031 1.00 97.62 96 VAL A C 1
ATOM 730 O O . VAL A 1 96 ? -10.340 11.143 14.222 1.00 97.62 96 VAL A O 1
ATOM 733 N N . ALA A 1 97 ? -10.245 10.220 12.177 1.00 95.50 97 ALA A N 1
ATOM 734 C CA . ALA A 1 97 ? -10.860 8.956 12.581 1.00 95.50 97 ALA A CA 1
ATOM 735 C C . ALA A 1 97 ? -9.995 8.192 13.599 1.00 95.50 97 ALA A C 1
ATOM 737 O O . ALA A 1 97 ? -10.511 7.734 14.623 1.00 95.50 97 ALA A O 1
ATOM 738 N N . LEU A 1 98 ? -8.679 8.111 13.366 1.00 94.50 98 LEU A N 1
ATOM 739 C CA . LEU A 1 98 ? -7.724 7.483 14.287 1.00 94.50 98 LEU A CA 1
ATOM 740 C C . LEU A 1 98 ? -7.697 8.197 15.643 1.00 94.50 98 LEU A C 1
ATOM 742 O O . LEU A 1 98 ? -7.791 7.547 16.688 1.00 94.50 98 LEU A O 1
ATOM 746 N N . PHE A 1 99 ? -7.643 9.530 15.642 1.00 95.00 99 PHE A N 1
ATOM 747 C CA . PHE A 1 99 ? -7.672 10.331 16.863 1.00 95.00 99 PHE A CA 1
ATOM 748 C C . PHE A 1 99 ? -8.987 10.151 17.630 1.00 95.00 99 PHE A C 1
ATOM 750 O O . PHE A 1 99 ? -8.979 9.936 18.845 1.00 95.00 99 PHE A O 1
ATOM 757 N N . ALA A 1 100 ? -10.127 10.177 16.937 1.00 94.88 100 ALA A N 1
ATOM 758 C CA . ALA A 1 100 ? -11.434 9.965 17.552 1.00 94.88 100 ALA A CA 1
ATOM 759 C C . ALA A 1 100 ? -11.559 8.563 18.172 1.00 94.88 100 ALA A C 1
ATOM 761 O O . ALA A 1 100 ? -12.078 8.430 19.286 1.00 94.88 100 ALA A O 1
ATOM 762 N N . ALA A 1 101 ? -11.062 7.526 17.490 1.00 91.94 101 ALA A N 1
ATOM 763 C CA . ALA A 1 101 ? -11.028 6.158 18.005 1.00 91.94 101 ALA A CA 1
ATOM 764 C C . ALA A 1 101 ? -10.136 6.047 19.252 1.00 91.94 101 ALA A C 1
ATOM 766 O O . ALA A 1 101 ? -10.568 5.503 20.273 1.00 91.94 101 ALA A O 1
ATOM 767 N N . ALA A 1 102 ? -8.934 6.630 19.212 1.00 90.69 102 ALA A N 1
ATOM 768 C CA . ALA A 1 102 ? -8.009 6.655 20.342 1.00 90.69 102 ALA A CA 1
ATOM 769 C C . ALA A 1 102 ? -8.603 7.389 21.555 1.00 90.69 102 ALA A C 1
ATOM 771 O O . ALA A 1 102 ? -8.608 6.848 22.664 1.00 90.69 102 ALA A O 1
ATOM 772 N N . LYS A 1 103 ? -9.185 8.579 21.348 1.00 92.50 103 LYS A N 1
ATOM 773 C CA . LYS A 1 103 ? -9.829 9.373 22.405 1.00 92.50 103 LYS A CA 1
ATOM 774 C C . LYS A 1 103 ? -10.992 8.617 23.046 1.00 92.50 103 LYS A C 1
ATOM 776 O O . LYS A 1 103 ? -11.047 8.509 24.270 1.00 92.50 103 LYS A O 1
ATOM 781 N N . ARG A 1 104 ? -11.897 8.047 22.239 1.00 90.94 104 ARG A N 1
ATOM 782 C CA . ARG A 1 104 ? -13.035 7.253 22.739 1.00 90.94 104 ARG A CA 1
ATOM 783 C C . ARG A 1 104 ? -12.571 6.046 23.550 1.00 90.94 104 ARG A C 1
ATOM 785 O O . ARG A 1 104 ? -13.103 5.806 24.634 1.00 90.94 104 ARG A O 1
ATOM 792 N N . SER A 1 105 ? -11.566 5.331 23.053 1.00 89.75 105 SER A N 1
ATOM 793 C CA . SER A 1 105 ? -10.970 4.178 23.729 1.00 89.75 105 SER A CA 1
ATOM 794 C C . SER A 1 105 ? -10.342 4.557 25.075 1.00 89.75 105 SER A C 1
ATOM 796 O O . SER A 1 105 ? -10.607 3.915 26.095 1.00 89.75 105 SER A O 1
ATOM 798 N N . ALA A 1 106 ? -9.580 5.655 25.123 1.00 87.50 106 ALA A N 1
ATOM 799 C CA . ALA A 1 106 ? -8.981 6.163 26.355 1.00 87.50 106 ALA A CA 1
ATOM 800 C C . ALA A 1 106 ? -10.045 6.562 27.391 1.00 87.50 106 ALA A C 1
ATOM 802 O O . ALA A 1 106 ? -9.963 6.147 28.548 1.00 87.50 106 ALA A O 1
ATOM 803 N N . SER A 1 107 ? -11.085 7.296 26.979 1.00 87.81 107 SER A N 1
ATOM 804 C CA . SER A 1 107 ? -12.197 7.664 27.866 1.00 87.81 107 SER A CA 1
ATOM 805 C C . SER A 1 107 ? -12.932 6.438 28.418 1.00 87.81 107 SER A C 1
ATOM 807 O O . SER A 1 107 ? -13.238 6.387 29.610 1.00 87.81 107 SER A O 1
ATOM 809 N N . ALA A 1 108 ? -13.180 5.429 27.581 1.00 84.19 108 ALA A N 1
ATOM 810 C CA . ALA A 1 108 ? -13.782 4.163 27.990 1.00 84.19 108 ALA A CA 1
ATOM 811 C C . ALA A 1 108 ? -12.935 3.415 29.028 1.00 84.19 108 ALA A C 1
ATOM 813 O O . ALA A 1 108 ? -13.447 2.918 30.035 1.00 84.19 108 ALA A O 1
ATOM 814 N N . ALA A 1 109 ? -11.620 3.379 28.832 1.00 80.31 109 ALA A N 1
ATOM 815 C CA . ALA A 1 109 ? -10.716 2.707 29.752 1.00 80.31 109 ALA A CA 1
ATOM 816 C C . ALA A 1 109 ? -10.572 3.446 31.096 1.00 80.31 109 ALA A C 1
ATOM 818 O O . ALA A 1 109 ? -10.470 2.796 32.139 1.00 80.31 109 ALA A O 1
ATOM 819 N N . SER A 1 110 ? -10.631 4.781 31.104 1.00 83.69 110 SER A N 1
ATOM 820 C CA . SER A 1 110 ? -10.684 5.576 32.340 1.00 83.69 110 SER A CA 1
ATOM 821 C C . SER A 1 110 ? -11.969 5.325 33.136 1.00 83.69 110 SER A C 1
ATOM 823 O O . SER A 1 110 ? -11.895 5.082 34.340 1.00 83.69 110 SER A O 1
ATOM 825 N N . ARG A 1 111 ? -13.137 5.277 32.474 1.00 81.88 111 ARG A N 1
ATOM 826 C CA . ARG A 1 111 ? -14.415 4.927 33.127 1.00 81.88 111 ARG A CA 1
ATOM 827 C C . ARG A 1 111 ? -14.385 3.533 33.749 1.00 81.88 111 ARG A C 1
ATOM 829 O O . ARG A 1 111 ? -14.787 3.363 34.896 1.00 81.88 111 ARG A O 1
ATOM 836 N N . ALA A 1 112 ? -13.860 2.543 33.025 1.00 74.38 112 ALA A N 1
ATOM 837 C CA . ALA A 1 112 ? -13.748 1.176 33.531 1.00 74.38 112 ALA A CA 1
ATOM 838 C C . ALA A 1 112 ? -12.880 1.084 34.801 1.00 74.38 112 ALA A C 1
ATOM 840 O O . ALA A 1 112 ? -13.216 0.338 35.720 1.00 74.38 112 ALA A O 1
ATOM 841 N N . ARG A 1 113 ? -11.795 1.868 34.885 1.00 73.19 113 ARG A N 1
ATOM 842 C CA . ARG A 1 113 ? -10.939 1.935 36.083 1.00 73.19 113 ARG A CA 1
ATOM 843 C C . ARG A 1 113 ? -11.641 2.566 37.281 1.00 73.19 113 ARG A C 1
ATOM 845 O O . ARG A 1 113 ? -11.556 2.020 38.375 1.00 73.19 113 ARG A O 1
ATOM 852 N N . LEU A 1 114 ? -12.381 3.654 37.069 1.00 72.62 114 LEU A N 1
ATOM 853 C CA . LEU A 1 114 ? -13.175 4.287 38.129 1.00 72.62 114 LEU A CA 1
ATOM 854 C C . LEU A 1 114 ? -14.229 3.332 38.706 1.00 72.62 114 LEU A C 1
ATOM 856 O O . LEU A 1 114 ? -14.423 3.303 39.916 1.00 72.62 114 LEU A O 1
ATOM 860 N N . HIS A 1 115 ? -14.873 2.513 37.867 1.00 66.12 115 HIS A N 1
ATOM 861 C CA . HIS A 1 115 ? -15.811 1.488 38.337 1.00 66.12 115 HIS A CA 1
ATOM 862 C C . HIS A 1 115 ? -15.135 0.353 39.116 1.00 66.12 115 HIS A C 1
ATOM 864 O O . HIS A 1 115 ? -15.744 -0.171 40.044 1.00 66.12 115 HIS A O 1
ATOM 870 N N . HIS A 1 116 ? -13.906 -0.029 38.757 1.00 64.44 116 HIS A N 1
ATOM 871 C CA . HIS A 1 116 ? -13.157 -1.070 39.466 1.00 64.44 116 HIS A CA 1
ATOM 872 C C . HIS A 1 116 ? -12.681 -0.616 40.855 1.00 64.44 116 HIS A C 1
ATOM 874 O O . HIS A 1 116 ? -12.714 -1.408 41.787 1.00 64.44 116 HIS A O 1
ATOM 880 N N . ASN A 1 117 ? -12.310 0.659 41.009 1.00 62.84 117 ASN A N 1
ATOM 881 C CA . ASN A 1 117 ? -11.849 1.225 42.283 1.00 62.84 117 ASN A CA 1
ATOM 882 C C . ASN A 1 117 ? -12.984 1.624 43.247 1.00 62.84 117 ASN A C 1
ATOM 884 O O . ASN A 1 117 ? -12.705 2.138 44.329 1.00 62.84 117 ASN A O 1
ATOM 888 N N . ARG A 1 118 ? -14.261 1.422 42.889 1.00 62.34 118 ARG A N 1
ATOM 889 C CA . ARG A 1 118 ? -15.358 1.616 43.848 1.00 62.34 118 ARG A CA 1
ATOM 890 C C . ARG A 1 118 ? -15.375 0.448 44.843 1.00 62.34 118 ARG A C 1
ATOM 892 O O . ARG A 1 118 ? -15.342 -0.697 44.393 1.00 62.34 118 ARG A O 1
ATOM 899 N N . PRO A 1 119 ? -15.480 0.701 46.162 1.00 53.38 119 PRO A N 1
ATOM 900 C CA . PRO A 1 119 ? -15.592 -0.368 47.147 1.00 53.38 119 PRO A CA 1
ATOM 901 C C . PRO A 1 119 ? -16.796 -1.245 46.799 1.00 53.38 119 PRO A C 1
ATOM 903 O O . PRO A 1 119 ? -17.909 -0.750 46.600 1.00 53.38 119 PRO A O 1
ATOM 906 N N . HIS A 1 120 ? -16.555 -2.550 46.673 1.00 56.75 120 HIS A N 1
ATOM 907 C CA . HIS A 1 120 ? -17.603 -3.525 46.419 1.00 56.75 120 HIS A CA 1
ATOM 908 C C . HIS A 1 120 ? -18.597 -3.490 47.586 1.00 56.75 120 HIS A C 1
ATOM 910 O O . HIS A 1 120 ? -18.321 -4.034 48.652 1.00 56.75 120 HIS A O 1
ATOM 916 N N . ARG A 1 121 ? -19.766 -2.860 47.398 1.00 55.38 121 ARG A N 1
ATOM 917 C CA . ARG A 1 121 ? -20.907 -3.128 48.280 1.00 55.38 121 ARG A CA 1
ATOM 918 C C . ARG A 1 121 ? -21.220 -4.615 48.163 1.00 55.38 121 ARG A C 1
ATOM 920 O O . ARG A 1 121 ? -21.343 -5.141 47.056 1.00 55.38 121 ARG A O 1
ATOM 927 N N . CYS A 1 122 ? -21.276 -5.270 49.315 1.00 46.44 122 CYS A N 1
ATOM 928 C CA . CYS A 1 122 ? -21.548 -6.688 49.480 1.00 46.44 122 CYS A CA 1
ATOM 929 C C . CYS A 1 122 ? -22.997 -6.976 49.048 1.00 46.44 122 CYS A C 1
ATOM 931 O O . CYS A 1 122 ? -23.904 -7.023 49.868 1.00 46.44 122 CYS A O 1
ATOM 933 N N . CYS A 1 123 ? -23.242 -7.084 47.745 1.00 55.84 123 CYS A N 1
ATOM 934 C CA . CYS A 1 123 ? -24.497 -7.590 47.205 1.00 55.84 123 CYS A CA 1
ATOM 935 C C . CYS A 1 123 ? -24.182 -8.799 46.329 1.00 55.84 123 CYS A C 1
ATOM 937 O O . CYS A 1 123 ? -23.217 -8.792 45.561 1.00 55.84 123 CYS A O 1
ATOM 939 N N . SER A 1 124 ? -24.969 -9.855 46.531 1.00 50.19 124 SER A N 1
ATOM 940 C CA . SER A 1 124 ? -24.780 -11.201 46.000 1.00 50.19 124 SER A CA 1
ATOM 941 C C . SER A 1 124 ? -24.423 -11.188 44.515 1.00 50.19 124 SER A C 1
ATOM 943 O O . SER A 1 124 ? -25.256 -10.842 43.678 1.00 50.19 124 SER A O 1
ATOM 945 N N . LYS A 1 125 ? -23.195 -11.596 44.179 1.00 49.78 125 LYS A N 1
ATOM 946 C CA . LYS A 1 125 ? -22.833 -11.913 42.796 1.00 49.78 125 LYS A CA 1
ATOM 947 C C . LYS A 1 125 ? -23.702 -13.089 42.369 1.00 49.78 125 LYS A C 1
ATOM 949 O O . LYS A 1 125 ? -23.546 -14.190 42.897 1.00 49.78 125 LYS A O 1
ATOM 954 N N . THR A 1 126 ? -24.637 -12.857 41.457 1.00 52.44 126 THR A N 1
ATOM 955 C CA . THR A 1 126 ? -25.368 -13.964 40.846 1.00 52.44 126 THR A CA 1
ATOM 956 C C . THR A 1 126 ? -24.396 -14.764 39.974 1.00 52.44 126 THR A C 1
ATOM 958 O O . THR A 1 126 ? -23.395 -14.237 39.488 1.00 52.44 126 THR A O 1
ATOM 961 N N . LYS A 1 127 ? -24.658 -16.059 39.762 1.00 44.72 127 LYS A N 1
ATOM 962 C CA . LYS A 1 127 ? -23.830 -16.949 38.919 1.00 44.72 127 LYS A CA 1
ATOM 963 C C . LYS A 1 127 ? -23.635 -16.422 37.477 1.00 44.72 127 LYS A C 1
ATOM 965 O O . LYS A 1 127 ? -22.712 -16.878 36.804 1.00 44.72 127 LYS A O 1
ATOM 970 N N . TYR A 1 128 ? -24.465 -15.462 37.056 1.00 45.62 128 TYR A N 1
ATOM 971 C CA . TYR A 1 128 ? -24.458 -14.767 35.764 1.00 45.62 128 TYR A CA 1
ATOM 972 C C . TYR A 1 128 ? -23.602 -13.483 35.722 1.00 45.62 128 TYR A C 1
ATOM 974 O O . TYR A 1 128 ? -23.398 -12.926 34.652 1.00 45.62 128 TYR A O 1
ATOM 982 N N . ASP A 1 129 ? -23.051 -13.016 36.848 1.00 46.81 129 ASP A N 1
ATOM 983 C CA . ASP A 1 129 ? -22.169 -11.838 36.903 1.00 46.81 129 ASP A CA 1
ATOM 984 C C . ASP A 1 129 ? -20.682 -12.211 36.742 1.00 46.81 129 ASP A C 1
ATOM 986 O O . ASP A 1 129 ? -19.807 -11.692 37.453 1.00 46.81 129 ASP A O 1
ATOM 990 N N . ARG A 1 130 ? -20.342 -13.143 35.839 1.00 45.47 130 ARG A N 1
ATOM 991 C CA . ARG A 1 130 ? -18.923 -13.410 35.561 1.00 45.47 130 ARG A CA 1
ATOM 992 C C . ARG A 1 130 ? -18.335 -12.239 34.767 1.00 45.47 130 ARG A C 1
ATOM 994 O O . ARG A 1 130 ? -18.976 -11.728 33.855 1.00 45.47 130 ARG A O 1
ATOM 1001 N N . PRO A 1 131 ? -17.079 -11.834 35.027 1.00 48.50 131 PRO A N 1
ATOM 1002 C CA . PRO A 1 131 ? -16.392 -10.816 34.227 1.00 48.50 131 PRO A CA 1
ATOM 1003 C C . PRO A 1 131 ? -16.360 -11.122 32.721 1.00 48.50 131 PRO A C 1
ATOM 1005 O O . PRO A 1 131 ? -16.251 -10.192 31.929 1.00 48.50 131 PRO A O 1
ATOM 1008 N N . ALA A 1 132 ? -16.461 -12.404 32.352 1.00 44.94 132 ALA A N 1
ATOM 1009 C CA . ALA A 1 132 ? -16.523 -12.887 30.976 1.00 44.94 132 ALA A CA 1
ATOM 1010 C C . ALA A 1 132 ? -17.851 -12.569 30.254 1.00 44.94 132 ALA A C 1
ATOM 1012 O O . ALA A 1 132 ? -17.864 -12.556 29.030 1.00 44.94 132 ALA A O 1
ATOM 1013 N N . ASP A 1 133 ? -1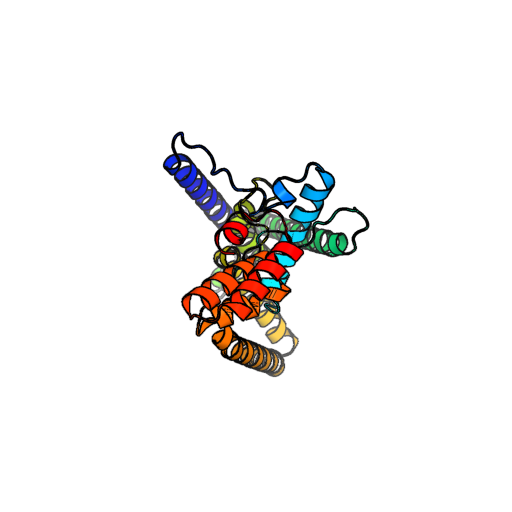8.933 -12.274 30.988 1.00 39.16 133 ASP A N 1
ATOM 1014 C CA . ASP A 1 133 ? -20.273 -12.032 30.428 1.00 39.16 133 ASP A CA 1
ATOM 1015 C C . ASP A 1 133 ? -20.574 -10.539 30.199 1.00 39.16 133 ASP A C 1
ATOM 1017 O O . ASP A 1 133 ? -21.631 -10.176 29.679 1.00 39.16 133 ASP A O 1
ATOM 1021 N N . ARG A 1 134 ? -19.653 -9.630 30.562 1.00 53.09 134 ARG A N 1
ATOM 1022 C CA . ARG A 1 134 ? -19.821 -8.204 30.252 1.00 53.09 134 ARG A CA 1
ATOM 1023 C C . ARG A 1 134 ? -19.430 -7.953 28.798 1.00 53.09 134 ARG A C 1
ATOM 1025 O O . ARG A 1 134 ? -18.285 -8.237 28.451 1.00 53.09 134 ARG A O 1
ATOM 1032 N N . PRO A 1 135 ? -20.307 -7.358 27.969 1.00 53.94 135 PRO A N 1
ATOM 1033 C CA . PRO A 1 135 ? -19.920 -6.972 26.623 1.00 53.94 135 PRO A CA 1
ATOM 1034 C C . PRO A 1 135 ? -18.720 -6.027 26.705 1.00 53.94 135 PRO A C 1
ATOM 1036 O O . PRO A 1 135 ? -18.764 -5.008 27.404 1.00 53.94 135 PRO A O 1
ATOM 1039 N N . ASP A 1 136 ? -17.635 -6.384 26.018 1.00 63.03 136 ASP A N 1
ATOM 1040 C CA . ASP A 1 136 ? -16.470 -5.519 25.888 1.00 63.03 136 ASP A CA 1
ATOM 1041 C C . ASP A 1 136 ? -16.925 -4.144 25.385 1.00 63.03 136 ASP A C 1
ATOM 1043 O O . ASP A 1 136 ? -17.624 -4.051 24.373 1.00 63.03 136 ASP A O 1
ATOM 1047 N N . ASP A 1 137 ? -16.550 -3.073 26.098 1.00 78.25 137 ASP A N 1
ATOM 1048 C CA . ASP A 1 137 ? -16.887 -1.702 25.698 1.00 78.25 137 ASP A CA 1
ATOM 1049 C C . ASP A 1 137 ? -16.486 -1.505 24.219 1.00 78.25 137 ASP A C 1
ATOM 1051 O O . ASP A 1 137 ? -15.297 -1.656 23.897 1.00 78.25 137 ASP A O 1
ATOM 1055 N N . PRO A 1 138 ? -17.434 -1.170 23.319 1.00 84.19 138 PRO A N 1
ATOM 1056 C CA . PRO A 1 138 ? -17.181 -1.013 21.889 1.00 84.19 138 PRO A CA 1
ATOM 1057 C C . PRO A 1 138 ? -15.967 -0.141 21.583 1.00 84.19 138 PRO A C 1
ATOM 1059 O O . PRO A 1 138 ? -15.172 -0.444 20.693 1.00 84.19 138 PRO A O 1
ATOM 1062 N N . ALA A 1 139 ? -15.780 0.927 22.361 1.00 86.06 139 ALA A N 1
ATOM 1063 C CA . ALA A 1 139 ? -14.671 1.847 22.173 1.00 86.06 139 ALA A CA 1
ATOM 1064 C C . ALA A 1 139 ? -13.317 1.198 22.491 1.00 86.06 139 ALA A C 1
ATOM 1066 O O . ALA A 1 139 ? -12.316 1.527 21.857 1.00 86.06 139 ALA A O 1
ATOM 1067 N N . ARG A 1 140 ? -13.273 0.258 23.443 1.00 86.00 140 ARG A N 1
ATOM 1068 C CA . ARG A 1 140 ? -12.051 -0.473 23.804 1.00 86.00 140 ARG A CA 1
ATOM 1069 C C . ARG A 1 140 ? -11.687 -1.521 22.758 1.00 86.00 140 ARG A C 1
ATOM 1071 O O . ARG A 1 140 ? -10.504 -1.658 22.461 1.00 86.00 140 ARG A O 1
ATOM 1078 N N . ALA A 1 141 ? -12.674 -2.226 22.204 1.00 87.69 141 ALA A N 1
ATOM 1079 C CA . ALA A 1 141 ? -12.454 -3.195 21.129 1.00 87.69 141 ALA A CA 1
ATOM 1080 C C . ALA A 1 141 ? -11.933 -2.501 19.861 1.00 87.69 141 ALA A C 1
ATOM 1082 O O . ALA A 1 141 ? -10.875 -2.863 19.346 1.00 87.69 141 ALA A O 1
ATOM 1083 N N . VAL A 1 142 ? -12.607 -1.427 19.430 1.00 90.88 142 VAL A N 1
ATOM 1084 C CA . VAL A 1 142 ? -12.176 -0.606 18.286 1.00 90.88 142 VAL A CA 1
ATOM 1085 C C . VAL A 1 142 ? -10.794 -0.005 18.532 1.00 90.88 142 VAL A C 1
ATOM 1087 O O . VAL A 1 142 ? -9.934 -0.067 17.660 1.00 90.88 142 VAL A O 1
ATOM 1090 N N . GLY A 1 143 ? -10.541 0.538 19.725 1.00 91.38 143 GLY A N 1
ATOM 1091 C CA . GLY A 1 143 ? -9.239 1.113 20.053 1.00 91.38 143 GLY A CA 1
ATOM 1092 C C . GLY A 1 143 ? -8.097 0.096 20.056 1.00 91.38 143 GLY A C 1
ATOM 1093 O O . GLY A 1 143 ? -6.999 0.426 19.616 1.00 91.38 143 GLY A O 1
ATOM 1094 N N . LEU A 1 144 ? -8.339 -1.135 20.520 1.00 90.56 144 LEU A N 1
ATOM 1095 C CA . LEU A 1 144 ? -7.352 -2.213 20.435 1.00 90.56 144 LEU A CA 1
ATOM 1096 C C . LEU A 1 144 ? -7.066 -2.579 18.978 1.00 90.56 144 LEU A C 1
ATOM 1098 O O . LEU A 1 144 ? -5.905 -2.663 18.596 1.00 90.56 144 LEU A O 1
ATOM 1102 N N . ALA A 1 145 ? -8.108 -2.755 18.171 1.00 93.12 145 ALA A N 1
ATOM 1103 C CA . ALA A 1 145 ? -7.970 -3.132 16.773 1.00 93.12 145 ALA A CA 1
ATOM 1104 C C . ALA A 1 145 ? -7.218 -2.054 15.965 1.00 93.12 145 ALA A C 1
ATOM 1106 O O . ALA A 1 145 ? -6.265 -2.366 15.256 1.00 93.12 145 ALA A O 1
ATOM 1107 N N . VAL A 1 146 ? -7.539 -0.772 16.184 1.00 93.44 146 VAL A N 1
ATOM 1108 C CA . VAL A 1 146 ? -6.791 0.364 15.617 1.00 93.44 146 VAL A CA 1
ATOM 1109 C C . VAL A 1 146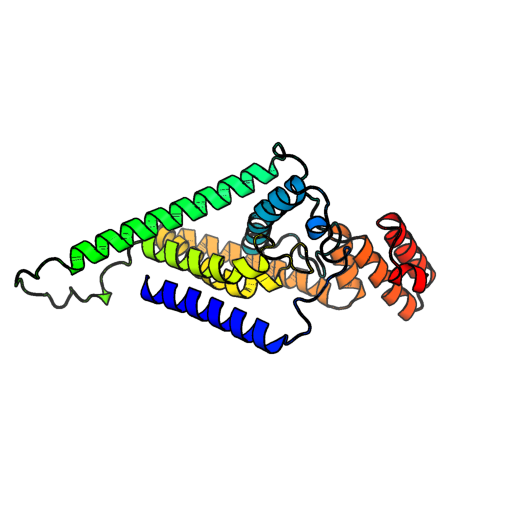 ? -5.329 0.358 16.066 1.00 93.44 146 VAL A C 1
ATOM 1111 O O . VAL A 1 146 ? -4.445 0.575 15.243 1.00 93.44 146 VAL A O 1
ATOM 1114 N N . ALA A 1 147 ? -5.045 0.085 17.342 1.00 91.88 147 ALA A N 1
ATOM 1115 C CA . ALA A 1 147 ? -3.669 0.010 17.831 1.00 91.88 147 ALA A CA 1
ATOM 1116 C C . ALA A 1 147 ? -2.890 -1.156 17.201 1.00 91.88 147 ALA A C 1
ATOM 1118 O O . ALA A 1 147 ? -1.737 -0.978 16.818 1.00 91.88 147 ALA A O 1
ATOM 1119 N N . MET A 1 148 ? -3.527 -2.320 17.041 1.00 92.00 148 MET A N 1
ATOM 1120 C CA . MET A 1 148 ? -2.945 -3.485 16.367 1.00 92.00 148 MET A CA 1
ATOM 1121 C C . MET A 1 148 ? -2.696 -3.246 14.875 1.00 92.00 148 MET A C 1
ATOM 1123 O O . MET A 1 148 ? -1.813 -3.880 14.313 1.00 92.00 148 MET A O 1
ATOM 1127 N N . THR A 1 149 ? -3.421 -2.325 14.238 1.00 92.75 149 THR A N 1
ATOM 1128 C CA . THR A 1 149 ? -3.125 -1.884 12.868 1.00 92.75 149 THR A CA 1
ATOM 1129 C C . THR A 1 149 ? -2.016 -0.832 12.837 1.00 92.75 149 THR A C 1
ATOM 1131 O O . THR A 1 149 ? -1.045 -0.976 12.101 1.00 92.75 149 THR A O 1
ATOM 1134 N N . ALA A 1 150 ? -2.135 0.228 13.640 1.00 92.62 150 ALA A N 1
ATOM 1135 C CA . ALA A 1 150 ? -1.274 1.403 13.540 1.00 92.62 150 ALA A CA 1
ATOM 1136 C C . ALA A 1 150 ? 0.140 1.170 14.092 1.00 92.62 150 ALA A C 1
ATOM 1138 O O . ALA A 1 150 ? 1.110 1.538 13.437 1.00 92.62 150 ALA A O 1
ATOM 1139 N N . ILE A 1 151 ? 0.284 0.545 15.267 1.00 90.81 151 ILE A N 1
ATOM 1140 C CA . ILE A 1 151 ? 1.589 0.357 15.928 1.00 90.81 151 ILE A CA 1
ATOM 1141 C C . ILE A 1 151 ? 2.593 -0.400 15.040 1.00 90.81 151 ILE A C 1
ATOM 1143 O O . ILE A 1 151 ? 3.690 0.125 14.846 1.00 90.81 151 ILE A O 1
ATOM 1147 N N . PRO A 1 152 ? 2.269 -1.576 14.462 1.00 89.75 152 PRO A N 1
ATOM 1148 C CA . PRO A 1 152 ? 3.217 -2.275 13.594 1.00 89.75 152 PRO A CA 1
ATOM 1149 C C . PRO A 1 152 ? 3.464 -1.552 12.263 1.00 89.75 152 PRO A C 1
ATOM 1151 O O . PRO A 1 152 ? 4.481 -1.802 11.623 1.00 89.75 152 PRO A O 1
ATOM 1154 N N . PHE A 1 153 ? 2.569 -0.651 11.846 1.00 91.94 153 PHE A N 1
ATOM 1155 C CA . PHE A 1 153 ? 2.715 0.112 10.607 1.00 91.94 153 PHE A CA 1
ATOM 1156 C C . PHE A 1 153 ? 3.611 1.354 10.760 1.00 91.94 153 PHE A C 1
ATOM 1158 O O . PHE A 1 153 ? 4.277 1.760 9.810 1.00 91.94 153 PHE A O 1
ATOM 1165 N N . VAL A 1 154 ? 3.668 1.961 11.951 1.00 91.38 154 VAL A N 1
ATOM 1166 C CA . VAL A 1 154 ? 4.427 3.203 12.203 1.00 91.38 154 VAL A CA 1
ATOM 1167 C C . VAL A 1 154 ? 5.885 3.142 11.710 1.00 91.38 154 VAL A C 1
ATOM 1169 O O . VAL A 1 154 ? 6.283 4.071 11.001 1.00 91.38 154 VAL A O 1
ATOM 1172 N N . PRO A 1 155 ? 6.681 2.086 11.982 1.00 88.75 155 PRO A N 1
ATOM 1173 C CA . PRO A 1 155 ? 8.082 2.034 11.552 1.00 88.75 155 PRO A CA 1
ATOM 1174 C C . PRO A 1 155 ? 8.288 2.039 10.032 1.00 88.75 155 PRO A C 1
ATOM 1176 O O . PRO A 1 155 ? 9.355 2.414 9.561 1.00 88.75 155 PRO A O 1
ATOM 1179 N N . VAL A 1 156 ? 7.277 1.619 9.268 1.00 90.69 156 VAL A N 1
ATOM 1180 C CA . VAL A 1 156 ? 7.319 1.485 7.801 1.00 90.69 156 VAL A CA 1
ATOM 1181 C C . VAL A 1 156 ? 6.498 2.562 7.083 1.00 90.69 156 VAL A C 1
ATOM 1183 O O . VAL A 1 156 ? 6.356 2.531 5.866 1.00 90.69 156 VAL A O 1
ATOM 1186 N N . SER A 1 157 ? 5.972 3.537 7.828 1.00 92.38 157 SER A N 1
ATOM 1187 C CA . SER A 1 157 ? 5.066 4.578 7.322 1.00 92.38 157 SER A CA 1
ATOM 1188 C C . SER A 1 157 ? 5.746 5.733 6.578 1.00 92.38 157 SER A C 1
ATOM 1190 O O . SER A 1 157 ? 5.049 6.602 6.064 1.00 92.38 157 SER A O 1
ATOM 1192 N N . ASN A 1 158 ? 7.083 5.793 6.556 1.00 92.88 158 ASN A N 1
ATOM 1193 C CA . ASN A 1 158 ? 7.875 6.958 6.131 1.00 92.88 158 ASN A CA 1
ATOM 1194 C C . ASN A 1 158 ? 7.693 8.242 6.979 1.00 92.88 158 ASN A C 1
ATOM 1196 O O . ASN A 1 158 ? 8.330 9.251 6.685 1.00 92.88 158 ASN A O 1
ATOM 1200 N N . MET A 1 159 ? 6.876 8.235 8.045 1.00 90.25 159 MET A N 1
ATOM 1201 C CA . MET A 1 159 ? 6.625 9.440 8.857 1.00 90.25 159 MET A CA 1
ATOM 1202 C C . MET A 1 159 ? 7.793 9.810 9.780 1.00 90.25 159 MET A C 1
ATOM 1204 O O . MET A 1 159 ? 8.096 10.988 9.940 1.00 90.25 159 MET A O 1
ATOM 1208 N N . PHE A 1 160 ? 8.425 8.812 10.404 1.00 87.19 160 PHE A N 1
ATOM 1209 C CA . PHE A 1 160 ? 9.509 9.023 11.376 1.00 87.19 160 PHE A CA 1
ATOM 1210 C C . PHE A 1 160 ? 10.878 8.632 10.822 1.00 87.19 160 PHE A C 1
ATOM 1212 O O . PHE A 1 160 ? 11.884 9.251 11.152 1.00 87.19 160 PHE A O 1
ATOM 1219 N N . PHE A 1 161 ? 10.901 7.615 9.962 1.00 86.31 161 PHE A N 1
ATOM 1220 C CA . PHE A 1 161 ? 12.100 7.098 9.319 1.00 86.31 161 PHE A CA 1
ATOM 1221 C C . PHE A 1 161 ? 11.753 6.781 7.875 1.00 86.31 161 PHE A C 1
ATOM 1223 O O . PHE A 1 161 ? 10.721 6.157 7.616 1.00 86.31 161 PHE A O 1
ATOM 1230 N N . TYR A 1 162 ? 12.598 7.204 6.942 1.00 90.06 162 TYR A N 1
ATOM 1231 C CA . TYR A 1 162 ? 12.400 6.865 5.542 1.00 90.06 162 TYR A CA 1
ATOM 1232 C C . TYR A 1 162 ? 12.821 5.427 5.275 1.00 90.06 162 TYR A C 1
ATOM 1234 O O . TYR A 1 162 ? 13.840 4.954 5.781 1.00 90.06 162 TYR A O 1
ATOM 1242 N N . VAL A 1 163 ? 12.027 4.748 4.458 1.00 90.12 163 VAL A N 1
ATOM 1243 C CA . VAL A 1 163 ? 12.278 3.381 4.007 1.00 90.12 163 VAL A CA 1
ATOM 1244 C C . VAL A 1 163 ? 12.503 3.368 2.497 1.00 90.12 163 VAL A C 1
ATOM 1246 O O . VAL A 1 163 ? 12.017 4.241 1.777 1.00 90.12 163 VAL A O 1
ATOM 1249 N N . GLY A 1 164 ? 13.237 2.367 2.008 1.00 89.69 164 GLY A N 1
ATOM 1250 C CA . GLY A 1 164 ? 13.571 2.192 0.588 1.00 89.69 164 GLY A CA 1
ATOM 1251 C C . GLY A 1 164 ? 12.412 1.683 -0.275 1.00 89.69 164 GLY A C 1
ATOM 1252 O O . GLY A 1 164 ? 12.593 0.758 -1.051 1.00 89.69 164 GLY A O 1
ATOM 1253 N N . PHE A 1 165 ? 11.204 2.203 -0.075 1.00 91.31 165 PHE A N 1
ATOM 1254 C CA . PHE A 1 165 ? 10.051 2.017 -0.957 1.00 91.31 165 PHE A CA 1
ATOM 1255 C C . PHE A 1 165 ? 9.027 3.122 -0.687 1.00 91.31 165 PHE A C 1
ATOM 1257 O O . PHE A 1 165 ? 8.919 3.621 0.439 1.00 91.31 165 PHE A O 1
ATOM 1264 N N . VAL A 1 166 ? 8.245 3.486 -1.704 1.00 92.38 166 VAL A N 1
ATOM 1265 C CA . VAL A 1 166 ? 7.142 4.443 -1.540 1.00 92.38 166 VAL A CA 1
ATOM 1266 C C . VAL A 1 166 ? 5.938 3.755 -0.895 1.00 92.38 166 VAL A C 1
ATOM 1268 O O . VAL A 1 166 ? 5.444 4.203 0.131 1.00 92.38 166 VAL A O 1
ATOM 1271 N N . LEU A 1 167 ? 5.495 2.629 -1.450 1.00 93.75 167 LEU A N 1
ATOM 1272 C CA . LEU A 1 167 ? 4.383 1.813 -0.952 1.00 93.75 167 LEU A CA 1
ATOM 1273 C C . LEU A 1 167 ? 4.792 0.332 -0.991 1.00 93.75 167 LEU A C 1
ATOM 1275 O O . LEU A 1 167 ? 5.733 -0.016 -1.695 1.00 93.75 167 LEU A O 1
ATOM 1279 N N . ALA A 1 168 ? 4.151 -0.545 -0.217 1.00 91.25 168 ALA A N 1
ATOM 1280 C CA . ALA A 1 168 ? 4.378 -1.986 -0.341 1.00 91.25 168 ALA A CA 1
ATOM 1281 C C . ALA A 1 168 ? 3.229 -2.789 0.279 1.00 91.25 168 ALA A C 1
ATOM 1283 O O . ALA A 1 168 ? 2.888 -2.600 1.442 1.00 91.25 168 ALA A O 1
ATOM 1284 N N . GLU A 1 169 ? 2.679 -3.767 -0.432 1.00 91.38 169 GLU A N 1
ATOM 1285 C CA . GLU A 1 169 ? 1.610 -4.625 0.093 1.00 91.38 169 GLU A CA 1
ATOM 1286 C C . GLU A 1 169 ? 2.093 -5.462 1.281 1.00 91.38 169 GLU A C 1
ATOM 1288 O O . GLU A 1 169 ? 1.381 -5.621 2.271 1.00 91.38 169 GLU A O 1
ATOM 1293 N N . ARG A 1 170 ? 3.342 -5.944 1.226 1.00 91.81 170 ARG A N 1
ATOM 1294 C CA . ARG A 1 170 ? 3.932 -6.792 2.275 1.00 91.81 170 ARG A CA 1
ATOM 1295 C C . ARG A 1 170 ? 3.970 -6.133 3.655 1.00 91.81 170 ARG A C 1
ATOM 1297 O O . ARG A 1 170 ? 4.026 -6.837 4.660 1.00 91.81 170 ARG A O 1
ATOM 1304 N N . VAL A 1 171 ? 3.930 -4.799 3.737 1.00 91.88 171 VAL A N 1
ATOM 1305 C CA . VAL A 1 171 ? 3.911 -4.115 5.040 1.00 91.88 171 VAL A CA 1
ATOM 1306 C C . VAL A 1 171 ? 2.545 -4.158 5.720 1.00 91.88 171 VAL A C 1
ATOM 1308 O O . VAL A 1 171 ? 2.449 -3.852 6.905 1.00 91.88 171 VAL A O 1
ATOM 1311 N N . LEU A 1 172 ? 1.501 -4.581 5.003 1.00 93.31 172 LEU A N 1
ATOM 1312 C CA . LEU A 1 172 ? 0.139 -4.697 5.514 1.00 93.31 172 LEU A CA 1
ATOM 1313 C C . LEU A 1 172 ? -0.146 -6.036 6.196 1.00 93.31 172 LEU A C 1
ATOM 1315 O O . LEU A 1 172 ? -1.178 -6.143 6.854 1.00 93.31 172 LEU A O 1
ATOM 1319 N N . TYR A 1 173 ? 0.754 -7.025 6.136 1.00 92.19 173 TYR A N 1
ATOM 1320 C CA . TYR A 1 173 ? 0.516 -8.332 6.763 1.00 92.19 173 TYR A CA 1
ATOM 1321 C C . TYR A 1 173 ? 0.254 -8.222 8.268 1.00 92.19 173 TYR A C 1
ATOM 1323 O O . TYR A 1 173 ? -0.778 -8.689 8.744 1.00 92.19 173 TYR A O 1
ATOM 1331 N N . MET A 1 174 ? 1.119 -7.528 9.012 1.00 90.94 174 MET A N 1
ATOM 1332 C CA . MET A 1 174 ? 0.926 -7.331 10.455 1.00 90.94 174 MET A CA 1
ATOM 1333 C C . MET A 1 174 ? -0.248 -6.379 10.760 1.00 90.94 174 MET A C 1
ATOM 1335 O O . MET A 1 174 ? -1.114 -6.741 11.560 1.00 90.94 174 MET A O 1
ATOM 1339 N N . PRO A 1 175 ? -0.362 -5.206 10.101 1.00 92.88 175 PRO A N 1
ATOM 1340 C CA . PRO A 1 175 ? -1.510 -4.317 10.276 1.00 92.88 175 PRO A CA 1
ATOM 1341 C C . PRO A 1 175 ? -2.879 -4.944 9.964 1.00 92.88 175 PRO A C 1
ATOM 1343 O O . PRO A 1 175 ? -3.884 -4.533 10.560 1.00 92.88 175 PRO A O 1
ATOM 1346 N N . SER A 1 176 ? -2.936 -5.935 9.064 1.00 95.19 176 SER A N 1
ATOM 1347 C CA . SER A 1 176 ? -4.185 -6.598 8.670 1.00 95.19 176 SER A CA 1
ATOM 1348 C C . SER A 1 176 ? -4.858 -7.335 9.827 1.00 95.19 176 SER A C 1
ATOM 1350 O O . SER A 1 176 ? -6.082 -7.420 9.857 1.00 95.19 176 SER A O 1
ATOM 1352 N N . VAL A 1 177 ? -4.104 -7.766 10.845 1.00 94.06 177 VAL A N 1
ATOM 1353 C CA . VAL A 1 177 ? -4.667 -8.394 12.048 1.00 94.06 177 VAL A CA 1
ATOM 1354 C C . VAL A 1 177 ? -5.664 -7.455 12.732 1.00 94.06 177 VAL A C 1
ATOM 1356 O O . VAL A 1 177 ? -6.796 -7.847 13.013 1.00 94.06 177 VAL A O 1
ATOM 1359 N N . GLY A 1 178 ? -5.283 -6.192 12.952 1.00 94.19 178 GLY A N 1
ATOM 1360 C CA . GLY A 1 178 ? -6.181 -5.191 13.533 1.00 94.19 178 GLY A CA 1
ATOM 1361 C C . GLY A 1 178 ? -7.379 -4.875 12.631 1.00 94.19 178 GLY A C 1
ATOM 1362 O O . GLY A 1 178 ? -8.494 -4.692 13.121 1.00 94.19 178 GLY A O 1
ATOM 1363 N N . TYR A 1 179 ? -7.196 -4.919 11.311 1.00 94.12 179 TYR A N 1
ATOM 1364 C CA . TYR A 1 179 ? -8.293 -4.771 10.357 1.00 94.12 179 TYR A CA 1
ATOM 1365 C C . TYR A 1 179 ? -9.298 -5.926 10.438 1.00 94.12 179 TYR A C 1
ATOM 1367 O O . TYR A 1 179 ? -10.500 -5.672 10.491 1.00 94.12 179 TYR A O 1
ATOM 1375 N N . CYS A 1 180 ? -8.841 -7.176 10.548 1.00 95.06 180 CYS A N 1
ATOM 1376 C CA . CYS A 1 180 ? -9.709 -8.339 10.741 1.00 95.06 180 CYS A CA 1
ATOM 1377 C C . CYS A 1 180 ? -10.542 -8.220 12.026 1.00 95.06 180 CYS A C 1
ATOM 1379 O O . CYS A 1 180 ? -11.736 -8.522 12.015 1.00 95.06 180 CYS A O 1
ATOM 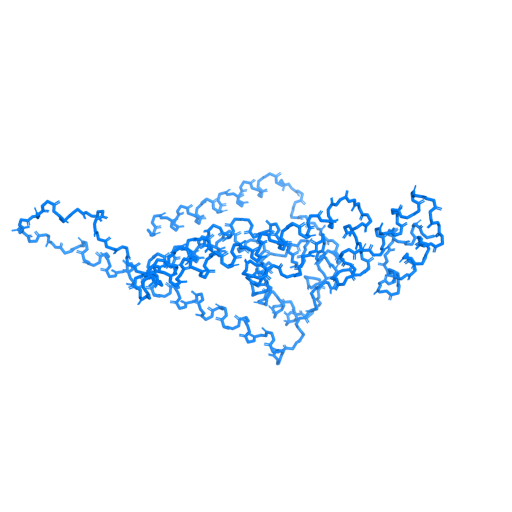1381 N N . PHE A 1 181 ? -9.954 -7.708 13.116 1.00 93.62 181 PHE A N 1
ATOM 1382 C CA . PHE A 1 181 ? -10.699 -7.408 14.344 1.00 93.62 181 PHE A CA 1
ATOM 1383 C C . PHE A 1 181 ? -11.765 -6.325 14.132 1.00 93.62 181 PHE A C 1
ATOM 1385 O O . PHE A 1 181 ? -12.900 -6.496 14.580 1.00 93.62 181 PHE A O 1
ATOM 1392 N N . LEU A 1 182 ? -11.434 -5.228 13.437 1.00 93.50 182 LEU A N 1
ATOM 1393 C CA . LEU A 1 182 ? -12.406 -4.177 13.105 1.00 93.50 182 LEU A CA 1
ATOM 1394 C C . LEU A 1 182 ? -13.545 -4.715 12.235 1.00 93.50 182 LEU A C 1
ATOM 1396 O O . LEU A 1 182 ? -14.710 -4.428 12.514 1.00 93.50 182 LEU A O 1
ATOM 1400 N N . PHE A 1 183 ? -13.218 -5.513 11.218 1.00 94.19 183 PHE A N 1
ATOM 1401 C CA . PHE A 1 183 ? -14.192 -6.132 10.327 1.00 94.19 183 PHE A CA 1
ATOM 1402 C C . PHE A 1 183 ? -15.125 -7.070 11.091 1.00 94.19 183 PHE A C 1
ATOM 1404 O O . PHE A 1 183 ? -16.339 -6.908 11.016 1.00 94.19 183 PHE A O 1
ATOM 1411 N N . GLY A 1 184 ? -14.580 -7.997 11.886 1.00 93.56 184 GLY A N 1
ATOM 1412 C CA . GLY A 1 184 ? -15.377 -8.933 12.683 1.00 93.56 184 GLY A CA 1
ATOM 1413 C C . GLY A 1 184 ? -16.285 -8.220 13.686 1.00 93.56 184 GLY A C 1
ATOM 1414 O O . GLY A 1 184 ? -17.461 -8.562 13.819 1.00 93.56 184 GLY A O 1
ATOM 1415 N N . TYR A 1 185 ? -15.782 -7.168 14.339 1.00 91.62 185 TYR A N 1
ATOM 1416 C CA . TYR A 1 185 ? -16.589 -6.355 15.249 1.00 91.62 185 TYR A CA 1
ATOM 1417 C C . TYR A 1 185 ? -17.720 -5.616 14.518 1.00 91.62 185 TYR A C 1
ATOM 1419 O O . TYR A 1 185 ? -18.867 -5.624 14.975 1.00 91.62 185 TYR A O 1
ATOM 1427 N N . GLY A 1 186 ? -17.414 -4.999 13.372 1.00 92.38 186 GLY A N 1
ATOM 1428 C CA . GLY A 1 186 ? -18.395 -4.323 12.521 1.00 92.38 186 GLY A CA 1
ATOM 1429 C C . GLY A 1 186 ? -19.456 -5.282 11.984 1.00 92.38 186 GLY A C 1
ATOM 1430 O O . GLY A 1 186 ? -20.645 -4.972 12.037 1.00 92.38 186 GLY A O 1
ATOM 1431 N N . TYR A 1 187 ? -19.043 -6.474 11.558 1.00 94.69 187 TYR A N 1
ATOM 1432 C CA . TYR A 1 187 ? -19.924 -7.542 11.098 1.00 94.69 187 TYR A CA 1
ATOM 1433 C C . TYR A 1 187 ? -20.884 -7.996 12.204 1.00 94.69 187 TYR A C 1
ATOM 1435 O O . TYR A 1 187 ? -22.096 -8.011 11.998 1.00 94.69 187 TYR A O 1
ATOM 1443 N N . ALA A 1 188 ? -20.374 -8.264 13.411 1.00 92.81 188 ALA A N 1
ATOM 1444 C CA . ALA A 1 188 ? -21.207 -8.638 14.554 1.00 92.81 188 ALA A CA 1
ATOM 1445 C C . ALA A 1 188 ? -22.191 -7.520 14.945 1.00 92.81 188 ALA A C 1
ATOM 1447 O O . ALA A 1 188 ? -23.337 -7.785 15.307 1.00 92.81 188 ALA A O 1
ATOM 1448 N N . ALA A 1 189 ? -21.772 -6.253 14.864 1.00 91.75 189 ALA A N 1
ATOM 1449 C CA . ALA A 1 189 ? -22.665 -5.119 15.087 1.00 91.75 189 ALA A CA 1
ATOM 1450 C C . ALA A 1 189 ? -23.761 -5.020 14.011 1.00 91.75 189 ALA A C 1
ATOM 1452 O O . ALA A 1 189 ? -24.899 -4.678 14.335 1.00 91.75 189 ALA A O 1
ATOM 1453 N N . LEU A 1 190 ? -23.438 -5.341 12.756 1.00 94.62 190 LEU A N 1
ATOM 1454 C CA . LEU A 1 190 ? -24.386 -5.353 11.647 1.00 94.62 190 LEU A CA 1
ATOM 1455 C C . LEU A 1 190 ? -25.402 -6.496 11.779 1.00 94.62 190 LEU A C 1
ATOM 1457 O O . LEU A 1 190 ? -26.594 -6.258 11.611 1.00 94.62 190 LEU A O 1
ATOM 1461 N N . GLU A 1 191 ? -24.958 -7.696 12.159 1.00 95.75 191 GLU A N 1
ATOM 1462 C CA . GLU A 1 191 ? -25.820 -8.862 12.418 1.00 95.75 191 GLU A CA 1
ATOM 1463 C C . GLU A 1 191 ? -26.820 -8.598 13.549 1.00 95.75 191 GLU A C 1
ATOM 1465 O O . GLU A 1 191 ? -27.996 -8.932 13.416 1.00 95.75 191 GLU A O 1
ATOM 1470 N N . ARG A 1 192 ? -26.408 -7.897 14.614 1.00 94.12 192 ARG A N 1
ATOM 1471 C CA . ARG A 1 192 ? -27.334 -7.470 15.679 1.00 94.12 192 ARG A CA 1
ATOM 1472 C C . ARG A 1 192 ? -28.370 -6.444 15.211 1.00 94.12 192 ARG A C 1
ATOM 1474 O O . ARG A 1 192 ? -29.460 -6.405 15.768 1.00 94.12 192 ARG A O 1
ATOM 1481 N N . ARG A 1 193 ? -28.028 -5.585 14.243 1.00 95.12 193 ARG A N 1
ATOM 1482 C CA . ARG A 1 193 ? -28.905 -4.495 13.770 1.00 95.12 193 ARG A CA 1
ATOM 1483 C C . ARG A 1 193 ? -29.862 -4.920 12.662 1.00 95.12 193 ARG A C 1
ATOM 1485 O O . ARG A 1 193 ? -31.009 -4.498 12.670 1.00 95.12 193 ARG A O 1
ATOM 1492 N N . LEU A 1 194 ? -29.377 -5.695 11.697 1.00 96.12 194 LEU A N 1
ATOM 1493 C CA . LEU A 1 194 ? -30.114 -6.066 10.483 1.00 96.12 194 LEU A CA 1
ATOM 1494 C C . LEU A 1 194 ? -30.596 -7.525 10.498 1.00 96.12 194 LEU A C 1
ATOM 1496 O O . LEU A 1 194 ? -31.222 -7.980 9.540 1.00 96.12 194 LEU A O 1
ATOM 1500 N N . GLY A 1 195 ? -30.280 -8.271 11.560 1.00 95.56 195 GLY A N 1
ATOM 1501 C CA . GLY A 1 195 ? -30.422 -9.721 11.603 1.00 95.56 195 GLY A CA 1
ATOM 1502 C C . GLY A 1 195 ? -29.333 -10.441 10.790 1.00 95.56 195 GLY A C 1
ATOM 1503 O O . GLY A 1 195 ? -28.564 -9.811 10.065 1.00 95.56 195 GLY A O 1
ATOM 1504 N N . PRO A 1 196 ? -29.259 -11.779 10.872 1.00 96.06 196 PRO A N 1
ATOM 1505 C CA . PRO A 1 196 ? -28.192 -12.574 10.253 1.00 96.06 196 PRO A CA 1
ATOM 1506 C C . PRO A 1 196 ? -28.255 -12.648 8.726 1.00 96.06 196 PRO A C 1
ATOM 1508 O O . PRO A 1 196 ? -27.224 -12.795 8.075 1.00 96.06 196 PRO A O 1
ATOM 1511 N N . LYS A 1 197 ? -29.451 -12.559 8.134 1.00 97.19 197 LYS A N 1
ATOM 1512 C CA . LYS A 1 197 ? -29.667 -12.830 6.704 1.00 97.19 197 LYS A CA 1
ATOM 1513 C C . LYS A 1 197 ? -28.863 -11.889 5.798 1.00 97.19 197 LYS A C 1
ATOM 1515 O O . LYS A 1 197 ? -28.129 -12.358 4.932 1.00 97.19 197 LYS A O 1
ATOM 1520 N N . TRP A 1 198 ? -28.992 -10.576 5.999 1.00 95.50 198 TRP A N 1
ATOM 1521 C CA . TRP A 1 198 ? -28.386 -9.571 5.116 1.00 95.50 198 TRP A CA 1
ATOM 1522 C C . TRP A 1 198 ? -26.857 -9.494 5.230 1.00 95.50 198 TRP A C 1
ATOM 1524 O O . TRP A 1 198 ? -26.203 -9.535 4.189 1.00 95.50 198 TRP A O 1
ATOM 1534 N N . PRO A 1 199 ? -26.252 -9.455 6.434 1.00 96.88 199 PRO A N 1
ATOM 1535 C CA . PRO A 1 199 ? -24.797 -9.456 6.580 1.00 96.88 199 PRO A CA 1
ATOM 1536 C C . PRO A 1 199 ? -24.158 -10.731 6.040 1.00 96.88 199 PRO A C 1
ATOM 1538 O O . PRO A 1 199 ? -23.144 -10.637 5.357 1.00 96.88 199 PRO A O 1
ATOM 1541 N N . ARG A 1 200 ? -24.769 -11.906 6.263 1.00 97.44 200 ARG A N 1
ATOM 1542 C CA . ARG A 1 200 ? -24.272 -13.176 5.705 1.00 97.44 200 ARG A CA 1
ATOM 1543 C C . ARG A 1 200 ? -24.307 -13.169 4.186 1.00 97.44 200 ARG A C 1
ATOM 1545 O O . ARG A 1 200 ? -23.318 -13.530 3.563 1.00 97.44 200 ARG A O 1
ATOM 1552 N N . MET A 1 201 ? -25.409 -12.717 3.587 1.00 97.38 201 MET A N 1
ATOM 1553 C CA . MET A 1 201 ? -25.502 -12.593 2.132 1.00 97.38 201 MET A CA 1
ATOM 1554 C C . MET A 1 201 ? -24.460 -11.610 1.584 1.00 97.38 201 MET A C 1
ATOM 1556 O O . MET A 1 201 ? -23.768 -11.930 0.623 1.00 97.38 201 MET A O 1
ATOM 1560 N N . GLY A 1 202 ? -24.290 -10.452 2.227 1.00 96.69 202 GLY A N 1
ATOM 1561 C CA . GLY A 1 202 ? -23.255 -9.485 1.862 1.00 96.69 202 GLY A CA 1
ATOM 1562 C C . GLY A 1 202 ? -21.842 -10.063 1.971 1.00 96.69 202 GLY A C 1
ATOM 1563 O O . GLY A 1 202 ? -21.045 -9.899 1.052 1.00 96.69 202 GLY A O 1
ATOM 1564 N N . LEU A 1 203 ? -21.544 -10.794 3.049 1.00 97.06 203 LEU A N 1
ATOM 1565 C CA . LEU A 1 203 ? -20.262 -11.475 3.233 1.00 97.06 203 LEU A CA 1
ATOM 1566 C C . LEU A 1 203 ? -20.023 -12.526 2.147 1.00 97.06 203 LEU A C 1
ATOM 1568 O O . LEU A 1 203 ? -18.934 -12.559 1.589 1.00 97.06 203 LEU A O 1
ATOM 1572 N N . MET A 1 204 ? -21.030 -13.331 1.803 1.00 98.00 204 MET A N 1
ATOM 1573 C CA . MET A 1 204 ? -20.923 -14.305 0.712 1.00 98.00 204 MET A CA 1
ATOM 1574 C C . MET A 1 204 ? -20.601 -13.620 -0.618 1.00 98.00 204 MET A C 1
ATOM 1576 O O . MET A 1 204 ? -19.679 -14.046 -1.302 1.00 98.00 204 MET A O 1
ATOM 1580 N N . VAL A 1 205 ? -21.280 -12.516 -0.949 1.00 97.62 205 VAL A N 1
ATOM 1581 C CA . VAL A 1 205 ? -20.980 -11.736 -2.163 1.00 97.62 205 VAL A CA 1
ATOM 1582 C C . VAL A 1 205 ? -19.543 -11.213 -2.140 1.00 97.62 205 VAL A C 1
ATOM 1584 O O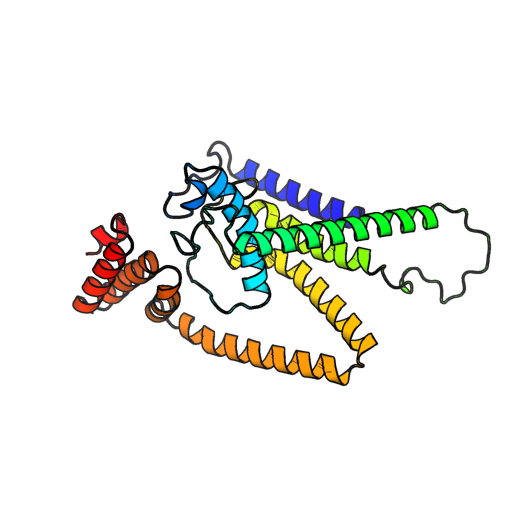 . VAL A 1 205 ? -18.819 -11.378 -3.119 1.00 97.62 205 VAL A O 1
ATOM 1587 N N . VAL A 1 206 ? -19.103 -10.622 -1.026 1.00 95.56 206 VAL A N 1
ATOM 1588 C CA . VAL A 1 206 ? -17.731 -10.110 -0.875 1.00 95.56 206 VAL A CA 1
ATOM 1589 C C . VAL A 1 206 ? -16.701 -11.231 -1.037 1.00 95.56 206 VAL A C 1
ATOM 1591 O O . VAL A 1 206 ? -15.727 -11.052 -1.767 1.00 95.56 206 VAL A O 1
ATOM 1594 N N . LEU A 1 207 ? -16.923 -12.391 -0.413 1.00 97.06 207 LEU A N 1
ATOM 1595 C CA . LEU A 1 207 ? -16.040 -13.554 -0.519 1.00 97.06 207 LEU A CA 1
ATOM 1596 C C . LEU A 1 207 ? -15.992 -14.106 -1.944 1.00 97.06 207 LEU A C 1
ATOM 1598 O O . LEU A 1 207 ? -14.908 -14.404 -2.433 1.00 97.06 207 LEU A O 1
ATOM 1602 N N . THR A 1 208 ? -17.128 -14.199 -2.638 1.00 97.81 208 THR A N 1
ATOM 1603 C CA . THR A 1 208 ? -17.167 -14.647 -4.036 1.00 97.81 208 THR A CA 1
ATOM 1604 C C . THR A 1 208 ? -16.443 -13.666 -4.953 1.00 97.81 208 THR A C 1
ATOM 1606 O O . THR A 1 208 ? -15.625 -14.086 -5.769 1.00 97.81 208 THR A O 1
ATOM 1609 N N . VAL A 1 209 ? -16.687 -12.360 -4.805 1.00 96.56 209 VAL A N 1
ATOM 1610 C CA . VAL A 1 209 ? -16.033 -11.326 -5.621 1.00 96.56 209 VAL A CA 1
ATOM 1611 C C . VAL A 1 209 ? -14.524 -11.321 -5.388 1.00 96.56 209 VAL A C 1
ATOM 1613 O O . VAL A 1 209 ? -13.760 -11.327 -6.355 1.00 96.56 209 VAL A O 1
ATOM 1616 N N . TYR A 1 210 ? -14.070 -11.342 -4.132 1.00 95.88 210 TYR A N 1
ATOM 1617 C CA . TYR A 1 210 ? -12.637 -11.379 -3.842 1.00 95.88 210 TYR A CA 1
ATOM 1618 C C . TYR A 1 210 ? -11.994 -12.718 -4.197 1.00 95.88 210 TYR A C 1
ATOM 1620 O O . TYR A 1 210 ? -10.887 -12.715 -4.723 1.00 95.88 210 TYR A O 1
ATOM 1628 N N . GLY A 1 211 ? -12.692 -13.840 -4.016 1.00 97.19 211 GLY A N 1
ATOM 1629 C CA . GLY A 1 211 ? -12.238 -15.153 -4.472 1.00 97.19 211 GLY A CA 1
ATOM 1630 C C . GLY A 1 211 ? -12.010 -15.185 -5.984 1.00 97.19 211 GLY A C 1
ATOM 1631 O O . GLY A 1 211 ? -10.929 -15.558 -6.432 1.00 97.19 211 GLY A O 1
ATOM 1632 N N . ALA A 1 212 ? -12.974 -14.699 -6.772 1.00 96.44 212 ALA A N 1
ATOM 1633 C CA . ALA A 1 212 ? -12.836 -14.594 -8.225 1.00 96.44 212 ALA A CA 1
ATOM 1634 C C . ALA A 1 212 ? -11.674 -13.671 -8.628 1.00 96.44 212 ALA A C 1
ATOM 1636 O O . ALA A 1 212 ? -10.884 -14.010 -9.506 1.00 96.44 212 ALA A O 1
ATOM 1637 N N . ARG A 1 213 ? -11.522 -12.522 -7.956 1.00 94.81 213 ARG A N 1
ATOM 1638 C CA . ARG A 1 213 ? -10.400 -11.595 -8.182 1.00 94.81 213 ARG A CA 1
ATOM 1639 C C . ARG A 1 213 ? -9.048 -12.248 -7.898 1.00 94.81 213 ARG A C 1
ATOM 1641 O O . ARG A 1 213 ? -8.126 -12.031 -8.676 1.00 94.81 213 ARG A O 1
ATOM 1648 N N . THR A 1 214 ? -8.937 -13.039 -6.833 1.00 95.00 214 THR A N 1
ATOM 1649 C CA . THR A 1 214 ? -7.717 -13.790 -6.506 1.00 95.00 214 THR A CA 1
ATOM 1650 C C . THR A 1 214 ? -7.396 -14.812 -7.591 1.00 95.00 214 THR A C 1
ATOM 1652 O O . THR A 1 214 ? -6.269 -14.841 -8.072 1.00 95.00 214 THR A O 1
ATOM 1655 N N . VAL A 1 215 ? -8.386 -15.588 -8.047 1.00 96.06 215 VAL A N 1
ATOM 1656 C CA . VAL A 1 215 ? -8.188 -16.566 -9.132 1.00 96.06 215 VAL A CA 1
ATOM 1657 C C . VAL A 1 215 ? -7.725 -15.883 -10.420 1.00 96.06 215 VAL A C 1
ATOM 1659 O O . VAL A 1 215 ? -6.774 -16.347 -11.037 1.00 96.06 215 VAL A O 1
ATOM 1662 N N . ILE A 1 216 ? -8.333 -14.754 -10.798 1.00 94.56 216 ILE A N 1
ATOM 1663 C CA . ILE A 1 216 ? -7.907 -13.980 -11.976 1.00 94.56 216 ILE A CA 1
ATOM 1664 C C . ILE A 1 216 ? -6.474 -13.467 -11.799 1.00 94.56 216 ILE A C 1
ATOM 1666 O O . ILE A 1 216 ? -5.670 -13.564 -12.720 1.00 94.56 216 ILE A O 1
ATOM 1670 N N . ARG A 1 217 ? -6.141 -12.940 -10.614 1.00 94.12 217 ARG A N 1
ATOM 1671 C CA . ARG A 1 217 ? -4.813 -12.389 -10.317 1.00 94.12 217 ARG A CA 1
ATOM 1672 C C . ARG A 1 217 ? -3.718 -13.455 -10.336 1.00 94.12 217 ARG A C 1
ATOM 1674 O O . ARG A 1 217 ? -2.585 -13.109 -10.634 1.00 94.12 217 ARG A O 1
ATOM 1681 N N . ASN A 1 218 ? -4.028 -14.727 -10.080 1.00 95.31 218 ASN A N 1
ATOM 1682 C CA . ASN A 1 218 ? -3.046 -15.810 -10.196 1.00 95.31 218 ASN A CA 1
ATOM 1683 C C . ASN A 1 218 ? -2.476 -15.947 -11.617 1.00 95.31 218 ASN A C 1
ATOM 1685 O O . ASN A 1 218 ? -1.352 -16.418 -11.758 1.00 95.31 218 ASN A O 1
ATOM 1689 N N . ASN A 1 219 ? -3.199 -15.501 -12.653 1.00 94.88 219 ASN A N 1
ATOM 1690 C CA . ASN A 1 219 ? -2.673 -15.486 -14.021 1.00 94.88 219 ASN A CA 1
ATOM 1691 C C . ASN A 1 219 ? -1.461 -14.561 -14.165 1.00 94.88 219 ASN A C 1
ATOM 1693 O O . ASN A 1 219 ? -0.534 -14.884 -14.896 1.00 94.88 219 ASN A O 1
ATOM 1697 N N . ASP A 1 220 ? -1.423 -13.460 -13.412 1.00 94.75 220 ASP A N 1
ATOM 1698 C CA . ASP A 1 220 ? -0.290 -12.534 -13.430 1.00 94.75 220 ASP A CA 1
ATOM 1699 C C . ASP A 1 220 ? 0.970 -13.144 -12.786 1.00 94.75 220 ASP A C 1
ATOM 1701 O O . ASP A 1 220 ? 2.051 -12.600 -12.947 1.00 94.75 220 ASP A O 1
ATOM 1705 N N . TRP A 1 221 ? 0.849 -14.254 -12.048 1.00 94.12 221 TRP A N 1
ATOM 1706 C CA . TRP A 1 221 ? 1.960 -14.932 -11.364 1.00 94.12 221 TRP A CA 1
ATOM 1707 C C . TRP A 1 221 ? 2.411 -16.223 -12.061 1.00 94.12 221 TRP A C 1
ATOM 1709 O O . TRP A 1 221 ? 3.198 -16.971 -11.484 1.00 94.12 221 TRP A O 1
ATOM 1719 N N . GLN A 1 222 ? 1.898 -16.525 -13.258 1.00 95.44 222 GLN A N 1
ATOM 1720 C CA . GLN A 1 222 ? 2.276 -17.749 -13.978 1.00 95.44 222 GLN A CA 1
ATOM 1721 C C . GLN A 1 222 ? 3.733 -17.724 -14.447 1.00 95.44 222 GLN A C 1
ATOM 1723 O O . GLN A 1 222 ? 4.408 -18.750 -14.401 1.00 95.44 222 GLN A O 1
ATOM 1728 N N . ASP A 1 223 ? 4.209 -16.555 -14.869 1.00 96.00 223 ASP A N 1
ATOM 1729 C CA . ASP A 1 223 ? 5.554 -16.337 -15.384 1.00 96.00 223 ASP A CA 1
ATOM 1730 C C . ASP A 1 223 ? 5.972 -14.863 -15.215 1.00 96.00 223 ASP A C 1
ATOM 1732 O O . ASP A 1 223 ? 5.142 -13.981 -14.961 1.00 96.00 223 ASP A O 1
ATOM 1736 N N . ASP A 1 224 ? 7.272 -14.600 -15.357 1.00 95.62 224 ASP A N 1
ATOM 1737 C CA . ASP A 1 224 ? 7.855 -13.270 -15.154 1.00 95.62 224 ASP A CA 1
ATOM 1738 C C . ASP A 1 224 ? 7.349 -12.233 -16.173 1.00 95.62 224 ASP A C 1
ATOM 1740 O O . ASP A 1 224 ? 7.135 -11.069 -15.823 1.00 95.62 224 ASP A O 1
ATOM 1744 N N . GLU A 1 225 ? 7.113 -12.631 -17.428 1.00 96.62 225 GLU A N 1
ATOM 1745 C CA . GLU A 1 225 ? 6.602 -11.728 -18.464 1.00 96.62 225 GLU A CA 1
ATOM 1746 C C . GLU A 1 225 ? 5.179 -11.267 -18.123 1.00 96.62 225 GLU A C 1
ATOM 1748 O O . GLU A 1 225 ? 4.910 -10.060 -18.126 1.00 96.62 225 GLU A O 1
ATOM 1753 N N . SER A 1 226 ? 4.288 -12.193 -17.769 1.00 96.38 226 SER A N 1
ATOM 1754 C CA . SER A 1 226 ? 2.924 -11.913 -17.307 1.00 96.38 226 SER A CA 1
ATOM 1755 C C . SER A 1 226 ? 2.928 -10.997 -16.079 1.00 96.38 226 SER A C 1
ATOM 1757 O O . SER A 1 226 ? 2.190 -10.003 -16.038 1.00 96.38 226 SER A O 1
ATOM 1759 N N . LEU A 1 227 ? 3.824 -11.249 -15.117 1.00 96.06 227 LEU A N 1
ATOM 1760 C CA . LEU A 1 227 ? 3.957 -10.436 -13.909 1.00 96.06 227 LEU A CA 1
ATOM 1761 C C . LEU A 1 227 ? 4.350 -8.995 -14.234 1.00 96.06 227 LEU A C 1
ATOM 1763 O O . LEU A 1 227 ? 3.684 -8.054 -13.776 1.00 96.06 227 LEU A O 1
ATOM 1767 N N . TYR A 1 228 ? 5.390 -8.802 -15.048 1.00 96.50 228 TYR A N 1
ATOM 1768 C CA . TYR A 1 228 ? 5.859 -7.467 -15.421 1.00 96.50 228 TYR A CA 1
ATOM 1769 C C . TYR A 1 228 ? 4.862 -6.738 -16.317 1.00 96.50 228 TYR A C 1
ATOM 1771 O O . TYR A 1 228 ? 4.591 -5.558 -16.076 1.00 96.50 228 TYR A O 1
ATOM 1779 N N . ARG A 1 229 ? 4.224 -7.431 -17.270 1.00 95.81 229 ARG A N 1
ATOM 1780 C CA . ARG A 1 229 ? 3.126 -6.872 -18.077 1.00 95.81 229 ARG A CA 1
ATOM 1781 C C . ARG A 1 229 ? 1.977 -6.392 -17.199 1.00 95.81 229 ARG A C 1
ATOM 1783 O O . ARG A 1 229 ? 1.448 -5.310 -17.442 1.00 95.81 229 ARG A O 1
ATOM 1790 N N . SER A 1 230 ? 1.634 -7.119 -16.134 1.00 95.00 230 SER A N 1
ATOM 1791 C CA . SER A 1 230 ? 0.587 -6.683 -15.204 1.00 95.00 230 SER A CA 1
ATOM 1792 C C . SER A 1 230 ? 0.948 -5.381 -14.470 1.00 95.00 230 SER A C 1
ATOM 1794 O O . SER A 1 230 ? 0.055 -4.612 -14.125 1.00 95.00 230 SER A O 1
ATOM 1796 N N . GLY A 1 231 ? 2.237 -5.088 -14.261 1.00 93.94 231 GLY A N 1
ATOM 1797 C CA . GLY A 1 231 ? 2.716 -3.928 -13.498 1.00 93.94 231 GLY A CA 1
ATOM 1798 C C . GLY A 1 231 ? 3.000 -2.657 -14.309 1.00 93.94 231 GLY A C 1
ATOM 1799 O O . GLY A 1 231 ? 3.241 -1.607 -13.707 1.00 93.94 231 GLY A O 1
ATOM 1800 N N . VAL A 1 232 ? 2.930 -2.699 -15.648 1.00 95.19 232 VAL A N 1
ATOM 1801 C CA . VAL A 1 232 ? 3.303 -1.560 -16.525 1.00 95.19 232 VAL A CA 1
ATOM 1802 C C . VAL A 1 232 ? 2.515 -0.281 -16.257 1.00 95.19 232 VAL A C 1
ATOM 1804 O O . VAL A 1 232 ? 2.997 0.810 -16.527 1.00 95.19 232 VAL A O 1
ATOM 1807 N N . HIS A 1 233 ? 1.306 -0.393 -15.714 1.00 92.69 233 HIS A N 1
ATOM 1808 C CA . HIS A 1 233 ? 0.443 0.750 -15.428 1.00 92.69 233 HIS A CA 1
ATOM 1809 C C . HIS A 1 233 ? 0.692 1.378 -14.046 1.00 92.69 233 HIS A C 1
ATOM 1811 O O . HIS A 1 233 ? 0.101 2.415 -13.740 1.00 92.69 233 HIS A O 1
ATOM 1817 N N . ILE A 1 234 ? 1.516 0.744 -13.203 1.00 93.88 234 ILE A N 1
ATOM 1818 C CA . ILE A 1 234 ? 1.858 1.218 -11.854 1.00 93.88 234 ILE A CA 1
ATOM 1819 C C . ILE A 1 234 ? 3.296 1.722 -11.831 1.00 93.88 234 ILE A C 1
ATOM 1821 O O . ILE A 1 234 ? 3.526 2.867 -11.461 1.00 93.88 234 ILE A O 1
ATOM 1825 N N . ASN A 1 235 ? 4.250 0.905 -12.280 1.00 95.12 235 ASN A N 1
ATOM 1826 C CA . ASN A 1 235 ? 5.655 1.294 -12.388 1.00 95.12 235 ASN A CA 1
ATOM 1827 C C . ASN A 1 235 ? 6.185 0.995 -13.801 1.00 95.12 235 ASN A C 1
ATOM 1829 O O . ASN A 1 235 ? 6.959 0.049 -13.979 1.00 95.12 235 ASN A O 1
ATOM 1833 N N . PRO A 1 236 ? 5.760 1.775 -14.819 1.00 95.62 236 PRO A N 1
ATOM 1834 C CA . PRO A 1 236 ? 6.156 1.544 -16.203 1.00 95.62 236 PRO A CA 1
ATOM 1835 C C . PRO A 1 236 ? 7.674 1.425 -16.412 1.00 95.62 236 PRO A C 1
ATOM 1837 O O . PRO A 1 236 ? 8.079 0.446 -17.035 1.00 95.62 236 PRO A O 1
ATOM 1840 N N . PRO A 1 237 ? 8.535 2.334 -15.896 1.00 95.62 237 PRO A N 1
ATOM 1841 C CA . PRO A 1 237 ? 9.970 2.239 -16.154 1.00 95.62 237 PRO A CA 1
ATOM 1842 C C . PRO A 1 237 ? 10.565 0.907 -15.685 1.00 95.62 2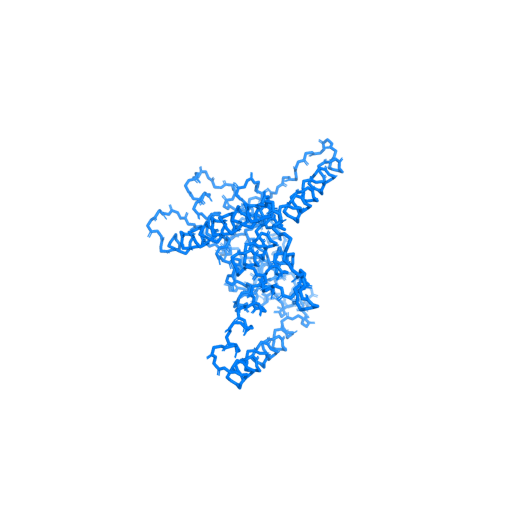37 PRO A C 1
ATOM 1844 O O . PRO A 1 237 ? 11.264 0.248 -16.452 1.00 95.62 237 PRO A O 1
ATOM 1847 N N . LYS A 1 238 ? 10.247 0.463 -14.461 1.00 95.44 238 LYS A N 1
ATOM 1848 C CA . LYS A 1 238 ? 10.787 -0.800 -13.939 1.00 95.44 238 LYS A CA 1
ATOM 1849 C C . LYS A 1 238 ? 10.170 -2.019 -14.626 1.00 95.44 238 LYS A C 1
ATOM 1851 O O . LYS A 1 238 ? 10.884 -2.967 -14.935 1.00 95.44 238 LYS A O 1
ATOM 1856 N N . ALA A 1 239 ? 8.868 -1.979 -14.909 1.00 96.69 239 ALA A N 1
ATOM 1857 C CA . ALA A 1 239 ? 8.160 -3.060 -15.591 1.00 96.69 239 ALA A CA 1
ATOM 1858 C C . ALA A 1 239 ? 8.696 -3.296 -17.007 1.00 96.69 239 ALA A C 1
ATOM 1860 O O . ALA A 1 239 ? 9.016 -4.429 -17.351 1.00 96.69 239 ALA A O 1
ATOM 1861 N N . TYR A 1 240 ? 8.856 -2.237 -17.805 1.00 97.94 240 TYR A N 1
ATOM 1862 C CA . TYR A 1 240 ? 9.412 -2.346 -19.153 1.00 97.94 240 TYR A CA 1
ATOM 1863 C C . TYR A 1 240 ? 10.898 -2.723 -19.147 1.00 97.94 240 TYR A C 1
ATOM 1865 O O . TYR A 1 240 ? 11.317 -3.506 -19.994 1.00 97.94 240 TYR A O 1
ATOM 1873 N N . GLY A 1 241 ? 11.683 -2.221 -18.186 1.00 97.62 241 GLY A N 1
ATOM 1874 C CA . GLY A 1 241 ? 13.090 -2.603 -18.032 1.00 97.62 241 GLY A CA 1
ATOM 1875 C C . GLY A 1 241 ? 13.262 -4.101 -17.764 1.00 97.62 241 GLY A C 1
ATOM 1876 O O . GLY A 1 241 ? 14.047 -4.772 -18.433 1.00 97.62 241 GLY A O 1
ATOM 1877 N N . ASN A 1 242 ? 12.465 -4.643 -16.840 1.00 97.38 242 ASN A N 1
ATOM 1878 C CA . ASN A 1 242 ? 12.469 -6.074 -16.542 1.00 97.38 242 ASN A CA 1
ATOM 1879 C C . ASN A 1 242 ? 11.903 -6.907 -17.702 1.00 97.38 242 ASN A C 1
ATOM 1881 O O . ASN A 1 242 ? 12.474 -7.939 -18.043 1.00 97.38 242 ASN A O 1
ATOM 1885 N N . LEU A 1 243 ? 10.824 -6.443 -18.345 1.00 97.81 243 LEU A N 1
ATOM 1886 C CA . LEU A 1 243 ? 10.254 -7.098 -19.522 1.00 97.81 243 LEU A CA 1
ATOM 1887 C C . LEU A 1 243 ? 11.287 -7.201 -20.653 1.00 97.81 243 LEU A C 1
ATOM 1889 O O . LEU A 1 243 ? 11.403 -8.255 -21.262 1.00 97.81 243 LEU A O 1
ATOM 1893 N N . GLY A 1 244 ? 12.080 -6.153 -20.887 1.00 97.94 244 GLY A N 1
ATOM 1894 C CA . GLY A 1 244 ? 13.173 -6.178 -21.857 1.00 97.94 244 GLY A CA 1
ATOM 1895 C C . GLY A 1 244 ? 14.216 -7.257 -21.563 1.00 97.94 244 GLY A C 1
ATOM 1896 O O . GLY A 1 244 ? 14.595 -8.004 -22.461 1.00 97.94 244 GLY A O 1
ATOM 1897 N N . SER A 1 245 ? 14.617 -7.402 -20.297 1.00 97.00 245 SER A N 1
ATOM 1898 C CA . SER A 1 245 ? 15.542 -8.462 -19.868 1.00 97.00 245 SER A CA 1
ATOM 1899 C C . SER A 1 245 ? 14.975 -9.868 -20.130 1.00 97.00 245 SER A C 1
ATOM 1901 O O . SER A 1 245 ? 15.637 -10.707 -20.744 1.00 97.00 245 SER A O 1
ATOM 1903 N N . ILE A 1 246 ? 13.712 -10.106 -19.752 1.00 97.12 246 ILE A N 1
ATOM 1904 C CA . ILE A 1 246 ? 13.031 -11.392 -19.978 1.00 97.12 246 ILE A CA 1
ATOM 1905 C C . ILE A 1 246 ? 12.892 -11.696 -21.474 1.00 97.12 246 ILE A C 1
ATOM 1907 O O . ILE A 1 246 ? 13.277 -12.777 -21.915 1.00 97.12 246 ILE A O 1
ATOM 1911 N N . LEU A 1 247 ? 12.410 -10.746 -22.276 1.00 97.88 247 LEU A N 1
ATOM 1912 C CA . LEU A 1 247 ? 12.250 -10.919 -23.724 1.00 97.88 247 LEU A CA 1
ATOM 1913 C C . LEU A 1 247 ? 13.586 -11.191 -24.427 1.00 97.88 247 LEU A C 1
ATOM 1915 O O . LEU A 1 247 ? 13.649 -12.041 -25.316 1.00 97.88 247 LEU A O 1
ATOM 1919 N N . SER A 1 248 ? 14.659 -10.524 -23.994 1.00 97.31 248 SER A N 1
ATOM 1920 C CA . SER A 1 248 ? 16.011 -10.757 -24.510 1.00 97.31 248 SER A CA 1
ATOM 1921 C C . SER A 1 248 ? 16.471 -12.190 -24.228 1.00 97.31 248 SER A C 1
ATOM 1923 O O . SER A 1 248 ? 16.889 -12.896 -25.145 1.00 97.31 248 SER A O 1
ATOM 1925 N N . SER A 1 249 ? 16.274 -12.680 -22.996 1.00 96.19 249 SER A N 1
ATOM 1926 C CA . SER A 1 249 ? 16.586 -14.072 -22.627 1.00 96.19 249 SER A CA 1
ATOM 1927 C C . SER A 1 249 ? 15.777 -15.124 -23.398 1.00 96.19 249 SER A C 1
ATOM 1929 O O . SER A 1 249 ? 16.238 -16.250 -23.572 1.00 96.19 249 SER A O 1
ATOM 1931 N N . GLN A 1 250 ? 14.596 -14.754 -23.902 1.00 96.88 250 GLN A N 1
ATOM 1932 C CA . GLN A 1 250 ? 13.754 -15.595 -24.758 1.00 96.88 250 GLN A CA 1
ATOM 1933 C C . GLN A 1 250 ? 14.123 -15.496 -26.253 1.00 96.88 250 GLN A C 1
ATOM 1935 O O . GLN A 1 250 ? 13.497 -16.154 -27.082 1.00 96.88 250 GLN A O 1
ATOM 1940 N N . GLY A 1 251 ? 15.099 -14.659 -26.624 1.00 97.12 251 GLY A N 1
ATOM 1941 C CA . GLY A 1 251 ? 15.505 -14.416 -28.013 1.00 97.12 251 GLY A CA 1
ATOM 1942 C C . GLY A 1 251 ? 14.585 -13.472 -28.799 1.00 97.12 251 GLY A C 1
ATOM 1943 O O . GLY A 1 251 ? 14.776 -13.294 -30.000 1.00 97.12 251 GLY A O 1
ATOM 1944 N N . ARG A 1 252 ? 13.602 -12.833 -28.149 1.00 98.19 252 ARG A N 1
ATOM 1945 C CA . ARG A 1 252 ? 12.653 -11.881 -28.762 1.00 98.19 252 ARG A CA 1
ATOM 1946 C C . ARG A 1 252 ? 13.239 -10.466 -28.770 1.00 98.19 252 ARG A C 1
ATOM 1948 O O . ARG A 1 252 ? 12.736 -9.563 -28.101 1.00 98.19 252 ARG A O 1
ATOM 1955 N N . LEU A 1 253 ? 14.336 -10.293 -29.507 1.00 98.00 253 LEU A N 1
ATOM 1956 C CA . LEU A 1 253 ? 15.189 -9.099 -29.431 1.00 98.00 253 LEU A CA 1
ATOM 1957 C C . LEU A 1 253 ? 14.469 -7.797 -29.825 1.00 98.00 253 LEU A C 1
ATOM 1959 O O . LEU A 1 253 ? 14.599 -6.807 -29.111 1.00 98.00 253 LEU A O 1
ATOM 1963 N N . ASP A 1 254 ? 13.647 -7.805 -30.878 1.00 98.06 254 ASP A N 1
ATOM 1964 C CA . ASP A 1 254 ? 12.924 -6.601 -31.330 1.00 98.06 254 ASP A CA 1
ATOM 1965 C C . ASP A 1 254 ? 11.929 -6.083 -30.271 1.00 98.06 254 ASP A C 1
ATOM 1967 O O . ASP A 1 254 ? 11.794 -4.876 -30.025 1.00 98.06 254 ASP A O 1
ATOM 1971 N N . GLU A 1 255 ? 11.227 -7.003 -29.600 1.00 98.00 255 GLU A N 1
ATOM 1972 C CA . GLU A 1 255 ? 10.315 -6.657 -28.508 1.00 98.00 255 GLU A CA 1
ATOM 1973 C C . GLU A 1 255 ? 11.085 -6.203 -27.264 1.00 98.00 255 GLU A C 1
ATOM 1975 O O . GLU A 1 255 ? 10.656 -5.263 -26.587 1.00 98.00 255 GLU A O 1
ATOM 1980 N N . ALA A 1 256 ? 12.232 -6.830 -26.979 1.00 98.31 256 ALA A N 1
ATOM 1981 C CA . ALA A 1 256 ? 13.108 -6.448 -25.880 1.00 98.31 256 ALA A CA 1
ATOM 1982 C C . ALA A 1 256 ? 13.626 -5.014 -26.048 1.00 98.31 256 ALA A C 1
ATOM 1984 O O . ALA A 1 256 ? 13.474 -4.197 -25.138 1.00 98.31 256 ALA A O 1
ATOM 1985 N N . GLU A 1 257 ? 14.149 -4.676 -27.228 1.00 98.31 257 GLU A N 1
ATOM 1986 C CA . GLU A 1 257 ? 14.610 -3.326 -27.559 1.00 98.31 257 GLU A CA 1
ATOM 1987 C C . GLU A 1 257 ? 13.474 -2.308 -27.395 1.00 98.31 257 GLU A C 1
ATOM 1989 O O . GLU A 1 257 ? 13.639 -1.262 -26.757 1.00 98.31 257 GLU A O 1
ATOM 1994 N N . THR A 1 258 ? 12.286 -2.632 -27.914 1.00 98.38 258 THR A N 1
ATOM 1995 C CA . THR A 1 258 ? 11.099 -1.775 -27.788 1.00 98.38 258 THR A CA 1
ATOM 1996 C C . THR A 1 258 ? 10.733 -1.536 -26.321 1.00 98.38 258 THR A C 1
ATOM 1998 O O . THR A 1 258 ? 10.449 -0.395 -25.930 1.00 98.38 258 THR A O 1
ATOM 2001 N N . ALA A 1 259 ? 10.765 -2.579 -25.487 1.00 98.12 259 ALA A N 1
ATOM 2002 C CA . ALA A 1 259 ? 10.497 -2.475 -24.057 1.00 98.12 259 ALA A CA 1
ATOM 2003 C C . ALA A 1 259 ? 11.552 -1.605 -23.351 1.00 98.12 259 ALA A C 1
ATOM 2005 O O . ALA A 1 259 ? 11.188 -0.631 -22.691 1.00 98.12 259 ALA A O 1
ATOM 2006 N N . LEU A 1 260 ? 12.846 -1.864 -23.551 1.00 98.38 260 LEU A N 1
ATOM 2007 C CA . LEU A 1 260 ? 13.937 -1.099 -22.932 1.00 98.38 260 LEU A CA 1
ATOM 2008 C C . LEU A 1 260 ? 13.908 0.379 -23.346 1.00 98.38 260 LEU A C 1
ATOM 2010 O O . LEU A 1 260 ? 13.973 1.269 -22.496 1.00 98.38 260 LEU A O 1
ATOM 2014 N N . ARG A 1 261 ? 13.696 0.677 -24.635 1.00 98.44 261 ARG A N 1
ATOM 2015 C CA . ARG A 1 261 ? 13.523 2.062 -25.108 1.00 98.44 261 ARG A CA 1
ATOM 2016 C C . ARG A 1 261 ? 12.301 2.729 -24.482 1.00 98.44 261 ARG A C 1
ATOM 2018 O O . ARG A 1 261 ? 12.362 3.907 -24.134 1.00 98.44 261 ARG A O 1
ATOM 2025 N N . THR A 1 262 ? 11.199 2.000 -24.310 1.00 98.00 262 THR A N 1
ATOM 2026 C CA . THR A 1 262 ? 10.002 2.519 -23.629 1.00 98.00 262 THR A CA 1
ATOM 2027 C C . THR A 1 262 ? 10.291 2.813 -22.159 1.00 98.00 262 THR A C 1
ATOM 2029 O O . THR A 1 262 ? 9.919 3.877 -21.665 1.00 98.00 262 THR A O 1
ATOM 2032 N N . ALA A 1 263 ? 11.023 1.936 -21.474 1.00 97.44 263 ALA A N 1
ATOM 2033 C CA . ALA A 1 263 ? 11.476 2.147 -20.105 1.00 97.44 263 ALA A CA 1
ATOM 2034 C C . ALA A 1 263 ? 12.290 3.452 -19.984 1.00 97.44 263 ALA A C 1
ATOM 2036 O O . ALA A 1 263 ? 11.988 4.291 -19.131 1.00 97.44 263 ALA A O 1
ATOM 2037 N N . LEU A 1 264 ? 13.244 3.678 -20.898 1.00 97.31 264 LEU A N 1
ATOM 2038 C CA . LEU A 1 264 ? 14.059 4.900 -20.950 1.00 97.31 264 LEU A CA 1
ATOM 2039 C C . LEU A 1 264 ? 13.259 6.158 -21.317 1.00 97.31 264 LEU A C 1
ATOM 2041 O O . LEU A 1 264 ? 13.604 7.243 -20.854 1.00 97.31 264 LEU A O 1
ATOM 2045 N N . ARG A 1 265 ? 12.168 6.046 -22.088 1.00 96.94 265 ARG A N 1
ATOM 2046 C CA . ARG A 1 265 ? 11.244 7.176 -22.320 1.00 96.94 265 ARG A CA 1
ATOM 2047 C C . ARG A 1 265 ? 10.550 7.615 -21.034 1.00 96.94 265 ARG A C 1
ATOM 2049 O O . ARG A 1 265 ? 10.393 8.813 -20.820 1.00 96.94 265 ARG A O 1
ATOM 2056 N N . TYR A 1 266 ? 10.144 6.669 -20.184 1.00 94.75 266 TYR A N 1
ATOM 2057 C CA . TYR A 1 266 ? 9.575 6.996 -18.873 1.00 94.75 266 TYR A CA 1
ATOM 2058 C C . TYR A 1 266 ? 10.633 7.531 -17.909 1.00 94.75 266 TYR A C 1
ATOM 2060 O O . TYR A 1 266 ? 10.363 8.470 -17.162 1.00 94.75 266 TYR A O 1
ATOM 2068 N N . ARG A 1 267 ? 11.831 6.937 -17.907 1.00 94.12 267 ARG A N 1
ATOM 2069 C CA . ARG A 1 267 ? 12.929 7.371 -17.045 1.00 94.12 267 ARG A CA 1
ATOM 2070 C C . ARG A 1 267 ? 14.285 7.197 -17.740 1.00 94.12 267 ARG A C 1
ATOM 2072 O O . ARG A 1 267 ? 14.838 6.100 -17.717 1.00 94.12 267 ARG A O 1
ATOM 2079 N N . PRO A 1 268 ? 14.876 8.279 -18.278 1.00 95.50 268 PRO A N 1
ATOM 2080 C CA . PRO A 1 268 ? 16.112 8.190 -19.062 1.00 95.50 268 PRO A CA 1
ATOM 2081 C C . PRO A 1 268 ? 17.349 7.756 -18.272 1.00 95.50 268 PRO A C 1
ATOM 2083 O O . PRO A 1 268 ? 18.320 7.292 -18.858 1.00 95.50 268 PRO A O 1
ATOM 2086 N N . ASN A 1 269 ? 17.347 7.927 -16.948 1.00 92.38 269 ASN A N 1
ATOM 2087 C CA . ASN A 1 269 ? 18.488 7.623 -16.087 1.00 92.38 269 ASN A CA 1
ATOM 2088 C C . ASN A 1 269 ? 18.300 6.280 -15.363 1.00 92.38 269 ASN A C 1
ATOM 2090 O O . ASN A 1 269 ? 18.065 6.246 -14.152 1.00 92.38 269 ASN A O 1
ATOM 2094 N N . MET A 1 270 ? 18.338 5.183 -16.121 1.00 93.75 270 MET A N 1
ATOM 2095 C CA . MET A 1 270 ? 18.283 3.812 -15.604 1.00 93.75 270 MET A CA 1
ATOM 2096 C C . MET A 1 270 ? 19.482 3.025 -16.125 1.00 93.75 270 MET A C 1
ATOM 2098 O O . MET A 1 270 ? 19.482 2.559 -17.261 1.00 93.75 270 MET A O 1
ATOM 2102 N N . ALA A 1 271 ? 20.530 2.932 -15.305 1.00 92.69 271 ALA A N 1
ATOM 2103 C CA . ALA A 1 271 ? 21.789 2.294 -15.687 1.00 92.69 271 ALA A CA 1
ATOM 2104 C C . ALA A 1 271 ? 21.618 0.803 -16.022 1.00 92.69 271 ALA A C 1
ATOM 2106 O O . ALA A 1 271 ? 22.242 0.318 -16.959 1.00 92.69 271 ALA A O 1
ATOM 2107 N N . ASP A 1 272 ? 20.740 0.104 -15.297 1.00 92.38 272 ASP A N 1
ATOM 2108 C CA . ASP A 1 272 ? 20.366 -1.287 -15.568 1.00 92.38 272 ASP A CA 1
ATOM 2109 C C . ASP A 1 272 ? 19.732 -1.449 -16.956 1.00 92.38 272 ASP A C 1
ATOM 2111 O O . ASP A 1 272 ? 20.054 -2.383 -17.681 1.00 92.38 272 ASP A O 1
ATOM 2115 N N . VAL A 1 273 ? 18.876 -0.509 -17.359 1.00 96.56 273 VAL A N 1
ATOM 2116 C CA . VAL A 1 273 ? 18.220 -0.541 -18.674 1.00 96.56 273 VAL A CA 1
ATOM 2117 C C . VAL A 1 273 ? 19.172 -0.155 -19.807 1.00 96.56 273 VAL A C 1
ATOM 2119 O O . VAL A 1 273 ? 19.119 -0.787 -20.854 1.00 96.56 273 VAL A O 1
ATOM 2122 N N . HIS A 1 274 ? 20.061 0.825 -19.607 1.00 96.69 274 HIS A N 1
ATOM 2123 C CA . HIS A 1 274 ? 21.105 1.160 -20.592 1.00 96.69 274 HIS A CA 1
ATOM 2124 C C . HIS A 1 274 ? 22.104 0.025 -20.803 1.00 96.69 274 HIS A C 1
ATOM 2126 O O . HIS A 1 274 ? 22.588 -0.145 -21.909 1.00 96.69 274 HIS A O 1
ATOM 2132 N N . TYR A 1 275 ? 22.423 -0.739 -19.757 1.00 95.38 275 TYR A N 1
ATOM 2133 C CA . TYR A 1 275 ? 23.308 -1.898 -19.869 1.00 95.38 275 TYR A CA 1
ATOM 2134 C C . TYR A 1 275 ? 22.686 -3.038 -20.692 1.00 95.38 275 TYR A C 1
ATOM 2136 O O . TYR A 1 275 ? 23.405 -3.763 -21.372 1.00 95.38 275 TYR A O 1
ATOM 2144 N N . ASN A 1 276 ? 21.361 -3.195 -20.624 1.00 93.38 276 ASN A N 1
ATOM 2145 C CA . ASN A 1 276 ? 20.634 -4.270 -21.302 1.00 93.38 276 ASN A CA 1
ATOM 2146 C C . ASN A 1 276 ? 20.237 -3.949 -22.758 1.00 93.38 276 ASN A C 1
ATOM 2148 O O . ASN A 1 276 ? 19.763 -4.858 -23.441 1.00 93.38 276 ASN A O 1
ATOM 2152 N N . LEU A 1 277 ? 20.345 -2.686 -23.194 1.00 92.12 277 LEU A N 1
ATOM 2153 C CA . LEU A 1 277 ? 19.958 -2.195 -24.527 1.00 92.12 277 LEU A CA 1
ATOM 2154 C C . LEU A 1 277 ? 21.153 -2.193 -25.484 1.00 92.12 277 LEU A C 1
ATOM 2156 O O . LEU A 1 277 ? 20.963 -2.652 -26.630 1.00 92.12 277 LEU A O 1
#

Sequence (277 aa):
MYRTLAILSGAAAGLLFARMSLMGDSGPPVFAAADNPTAKSPSLVTRTLTFLYLPAENIRLLVYPRRLSFDWSMDAIAPVTSVYDPRNALSVALYVALFAAAKRSASAASRARLHHNRPHRCCSKTKYDRPADRPDDPARAVGLAVAMTAIPFVPVSNMFFYVGFVLAERVLYMPSVGYCFLFGYGYAALERRLGPKWPRMGLMVVLTVYGARTVIRNNDWQDDESLYRSGVHINPPKAYGNLGSILSSQGRLDEAETALRTALRYRPNMADVHYNL

Secondary structure (DSSP, 8-state):
-HHHHHHHHHHHHHHHHHHHHHHGGG-SPPPPTTT-TGGG-S-HHHHHHHHHHHHHHHHHHHH---S--S---TTSS-----TT-THHHHHHHHHHHHHHHHHHHHHHHHHHHHHHTS--------TT--GGGSPPPHHHHHHHHHHHHHHHHGGGSSSSS--S-S--GGGGHHHHHHHHHHHHHHHHHHHHHH-SHHHHHHHHHHHHHHHHHHHHHGGGGSSHHHHHHHHTTTSHHHHHHHHHHHHHHTT-HHHHHHHHHHHHHH-S--HHHHHH-

InterPro domains:
  IPR011990 Tetratricopeptide-like helical domain superfamily [G3DSA:1.25.40.10] (209-277)
  IPR011990 Tetratricopeptide-like helical domain superfamily [SSF48452] (217-277)
  IPR013618 Protein O-mannosyl-transferase TMTC, DUF1736 [PF08409] (27-98)
  IPR019734 Tetratricopeptide repeat [PF13181] (238-269)
  IPR019734 Tetratricopeptide repeat [PS50005] (237-270)
  IPR019734 Tetratricopeptide repeat [SM00028] (237-270)
  IPR052384 O-mannosyl-transferase TMTC [PTHR44216] (3-277)

pLDDT: mean 89.08, std 12.3, range [39.16, 98.44]

Organism: NCBI:txid13131

Radius of gyration: 24.12 Å; chains: 1; bounding box: 59×40×81 Å